Protein AF-A0A348VT03-F1 (afdb_monomer)

Foldseek 3Di:
DDPPPDQAADDLVLLLLLLVPDDLLLNLQLLQCQLVNLCSLFAFLLNCVVCVVVDQPLNVVSLVVLCVVVVFPDDPDDPDDDDDDDTRDPDDRNQGSADDPVDPRHGDDQVRSQVSQQVSCVVSVHHDRGSSRSRVNSVVLCVVQVHSNSSCVSSVSDPPPPPPPPPPDPDPDDDDDDDPPDPDDDDDDDDDDDDDDD

Nearest PDB structures (foldseek):
  5jk0-assembly1_C  TM=5.809E-01  e=6.790E-02  Helicobacter pylori 26695

Structure (mmCIF, N/CA/C/O backbone):
data_AF-A0A348VT03-F1
#
_entry.id   AF-A0A348VT03-F1
#
loop_
_atom_site.group_PDB
_atom_site.id
_atom_site.type_symbol
_atom_site.label_atom_id
_atom_site.label_alt_id
_atom_site.label_comp_id
_atom_site.label_asym_id
_atom_site.label_entity_id
_atom_site.label_seq_id
_atom_site.pdbx_PDB_ins_code
_atom_site.Cartn_x
_atom_site.Cartn_y
_atom_site.Cartn_z
_atom_site.occupancy
_atom_site.B_iso_or_equiv
_atom_site.auth_seq_id
_atom_site.auth_comp_id
_atom_site.auth_asym_id
_atom_site.auth_atom_id
_atom_site.pdbx_PDB_model_num
ATOM 1 N N . MET A 1 1 ? -13.919 -16.964 31.172 1.00 40.75 1 MET A N 1
ATOM 2 C CA . MET A 1 1 ? -14.407 -16.000 30.160 1.00 40.75 1 MET A CA 1
ATOM 3 C C . MET A 1 1 ? -13.204 -15.386 29.458 1.00 40.75 1 MET A C 1
ATOM 5 O O . MET A 1 1 ? -12.494 -14.599 30.070 1.00 40.75 1 MET A O 1
ATOM 9 N N . GLY A 1 2 ? -12.898 -15.807 28.229 1.00 43.59 2 GLY A N 1
ATOM 10 C CA . GLY A 1 2 ? -11.794 -15.220 27.464 1.00 43.59 2 GLY A CA 1
ATOM 11 C C . GLY A 1 2 ? -12.203 -13.846 26.941 1.00 43.59 2 GLY A C 1
ATOM 12 O O . GLY A 1 2 ? -13.191 -13.750 26.218 1.00 43.59 2 GLY A O 1
ATOM 13 N N . ARG A 1 3 ? -11.478 -12.782 27.308 1.00 43.88 3 ARG A N 1
ATOM 14 C CA . ARG A 1 3 ? -11.620 -11.476 26.648 1.00 43.88 3 ARG A CA 1
ATOM 15 C C . ARG A 1 3 ? -11.312 -11.675 25.165 1.00 43.88 3 ARG A C 1
ATOM 17 O O . ARG A 1 3 ? -10.155 -11.886 24.813 1.00 43.88 3 ARG A O 1
ATOM 24 N N . GLN A 1 4 ? -12.328 -11.606 24.309 1.00 45.56 4 GLN A N 1
ATOM 25 C CA . GLN A 1 4 ? -12.112 -11.409 22.882 1.00 45.56 4 GLN A CA 1
ATOM 26 C C . GLN A 1 4 ? -11.553 -9.996 22.711 1.00 45.56 4 GLN A C 1
ATOM 28 O O . GLN A 1 4 ? -12.283 -9.009 22.733 1.00 45.56 4 GLN A O 1
ATOM 33 N N . THR A 1 5 ? -10.231 -9.881 22.638 1.00 54.69 5 THR A N 1
ATOM 34 C CA . THR A 1 5 ? -9.580 -8.644 22.227 1.00 54.69 5 THR A CA 1
ATOM 35 C C . THR A 1 5 ? -9.785 -8.509 20.727 1.00 54.69 5 THR A C 1
ATOM 37 O O . THR A 1 5 ? -9.160 -9.216 19.936 1.00 54.69 5 THR A O 1
ATOM 40 N N . THR A 1 6 ? -10.695 -7.624 20.323 1.00 66.88 6 THR A N 1
ATOM 41 C CA . THR A 1 6 ? -10.867 -7.274 18.912 1.00 66.88 6 THR A CA 1
ATOM 42 C C . THR A 1 6 ? -9.515 -6.842 18.342 1.00 66.88 6 THR A C 1
ATOM 44 O O . THR A 1 6 ? -8.835 -6.004 18.952 1.00 66.88 6 THR A O 1
ATOM 47 N N . PRO A 1 7 ? -9.077 -7.422 17.212 1.00 80.69 7 PRO A N 1
ATOM 48 C CA . PRO A 1 7 ? -7.801 -7.069 16.617 1.00 80.69 7 PRO A CA 1
ATOM 49 C C . PRO A 1 7 ? -7.806 -5.578 16.281 1.00 80.69 7 PRO A C 1
ATOM 51 O O . PRO A 1 7 ? -8.701 -5.096 15.595 1.00 80.69 7 PRO A O 1
ATOM 54 N N . ARG A 1 8 ? -6.808 -4.839 16.775 1.00 91.50 8 ARG A N 1
ATOM 55 C CA . ARG A 1 8 ? -6.703 -3.398 16.527 1.00 91.50 8 ARG A CA 1
ATOM 56 C C . ARG A 1 8 ? -6.656 -3.112 15.023 1.00 91.50 8 ARG A C 1
ATOM 58 O O . ARG A 1 8 ? -5.813 -3.676 14.318 1.00 91.50 8 ARG A O 1
ATOM 65 N N . THR A 1 9 ? -7.507 -2.191 14.589 1.00 94.75 9 THR A N 1
ATOM 66 C CA . THR A 1 9 ? -7.541 -1.572 13.258 1.00 94.75 9 THR A CA 1
ATOM 67 C C . THR A 1 9 ? -7.330 -0.065 13.394 1.00 94.75 9 THR A C 1
ATOM 69 O O . THR A 1 9 ? -7.394 0.469 14.501 1.00 94.75 9 THR A O 1
ATOM 72 N N . LEU A 1 10 ? -7.050 0.606 12.280 1.00 95.31 10 LEU A N 1
ATOM 73 C CA . LEU A 1 10 ? -6.990 2.067 12.202 1.00 95.31 10 LEU A CA 1
ATOM 74 C C . LEU A 1 10 ? -8.324 2.615 11.690 1.00 95.31 10 LEU A C 1
ATOM 76 O O . LEU A 1 10 ? -8.936 1.988 10.823 1.00 95.31 10 LEU A O 1
ATOM 80 N N . THR A 1 11 ? -8.750 3.778 12.179 1.00 95.56 11 THR A N 1
ATOM 81 C CA . THR A 1 1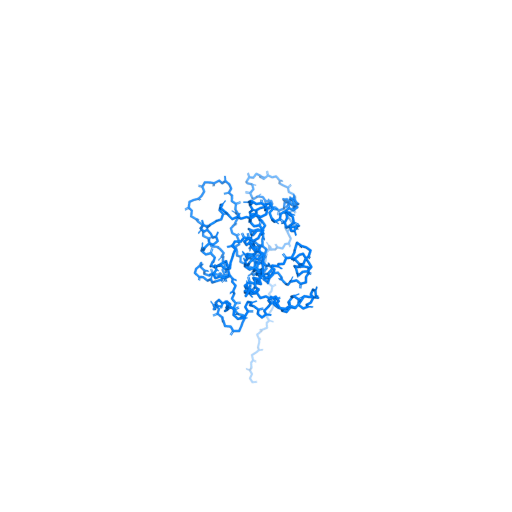1 ? -9.874 4.513 11.575 1.00 95.56 11 THR A CA 1
ATOM 82 C C . THR A 1 11 ? -9.446 5.212 10.280 1.00 95.56 11 THR A C 1
ATOM 84 O O . THR A 1 11 ? -8.257 5.313 9.959 1.00 95.56 11 THR A O 1
ATOM 87 N N . ILE A 1 12 ? -10.416 5.725 9.518 1.00 94.81 12 ILE A N 1
ATOM 88 C CA . ILE A 1 12 ? -10.148 6.512 8.306 1.00 94.81 12 ILE A CA 1
ATOM 89 C C . ILE A 1 12 ? -9.341 7.770 8.643 1.00 94.81 12 ILE A C 1
ATOM 91 O O . ILE A 1 12 ? -8.375 8.096 7.950 1.00 94.81 12 ILE A O 1
ATOM 95 N N . GLU A 1 13 ? -9.697 8.456 9.726 1.00 95.69 13 GLU A N 1
ATOM 96 C CA . GLU A 1 13 ? -9.025 9.662 10.210 1.00 95.69 13 GLU A CA 1
ATOM 97 C C . GLU A 1 13 ? -7.584 9.354 10.613 1.00 95.69 13 GLU A C 1
ATOM 99 O O . GLU A 1 13 ? -6.671 10.079 10.217 1.00 95.69 13 GLU A O 1
ATOM 104 N N . GLU A 1 14 ? -7.358 8.248 11.326 1.00 96.50 14 GLU A N 1
ATOM 105 C CA . GLU A 1 14 ? -6.021 7.787 11.703 1.00 96.50 14 GLU A CA 1
ATOM 106 C C . GLU A 1 14 ? -5.168 7.452 10.470 1.00 96.50 14 GLU A C 1
ATOM 108 O O . GLU A 1 14 ? -4.011 7.876 10.378 1.00 96.50 14 GLU A O 1
ATOM 113 N N . CYS A 1 15 ? -5.737 6.756 9.479 1.00 96.44 15 CYS A N 1
ATOM 114 C CA . CYS A 1 15 ? -5.058 6.487 8.212 1.00 96.44 15 CYS A CA 1
ATOM 115 C C . CYS A 1 15 ? -4.676 7.785 7.487 1.00 96.44 15 CYS A C 1
ATOM 117 O O . CYS A 1 15 ? -3.531 7.931 7.048 1.00 96.44 15 CYS A O 1
ATOM 119 N N . ARG A 1 16 ? -5.599 8.749 7.379 1.00 95.25 16 ARG A N 1
ATOM 120 C CA . ARG A 1 16 ? -5.340 10.056 6.749 1.00 95.25 16 ARG A CA 1
ATOM 121 C C . ARG A 1 16 ? -4.263 10.842 7.506 1.00 95.25 16 ARG A C 1
ATOM 123 O O . ARG A 1 16 ? -3.331 11.353 6.881 1.00 95.25 16 ARG A O 1
ATOM 130 N N . ALA A 1 17 ? -4.340 10.885 8.837 1.00 95.00 17 ALA A N 1
ATOM 131 C CA . ALA A 1 17 ? -3.374 11.569 9.695 1.00 95.00 17 ALA A CA 1
ATOM 132 C C . ALA A 1 17 ? -1.961 10.990 9.543 1.00 95.00 17 ALA A C 1
ATOM 134 O O . ALA A 1 17 ? -0.989 11.737 9.405 1.00 95.00 17 ALA A O 1
ATOM 135 N N . MET A 1 18 ? -1.841 9.660 9.492 1.00 95.81 18 MET A N 1
ATOM 136 C CA . MET A 1 18 ? -0.572 8.996 9.212 1.00 95.81 18 MET A CA 1
ATOM 137 C C . MET A 1 18 ? -0.044 9.352 7.818 1.00 95.81 18 MET A C 1
ATOM 139 O O . MET A 1 18 ? 1.109 9.773 7.689 1.00 95.81 18 MET A O 1
ATOM 143 N N . MET A 1 19 ? -0.870 9.223 6.773 1.00 94.62 19 MET A N 1
ATOM 144 C CA . MET A 1 19 ? -0.461 9.491 5.388 1.00 94.62 19 MET A CA 1
ATOM 145 C C . MET A 1 19 ? 0.036 10.922 5.175 1.00 94.62 19 MET A C 1
ATOM 147 O O . MET A 1 19 ? 0.992 11.115 4.422 1.00 94.62 19 MET A O 1
ATOM 151 N N . ALA A 1 20 ? -0.543 11.908 5.867 1.00 92.88 20 ALA A N 1
ATOM 152 C CA . ALA A 1 20 ? -0.117 13.307 5.802 1.00 92.88 20 ALA A CA 1
ATOM 153 C C . ALA A 1 20 ? 1.337 13.530 6.264 1.00 92.88 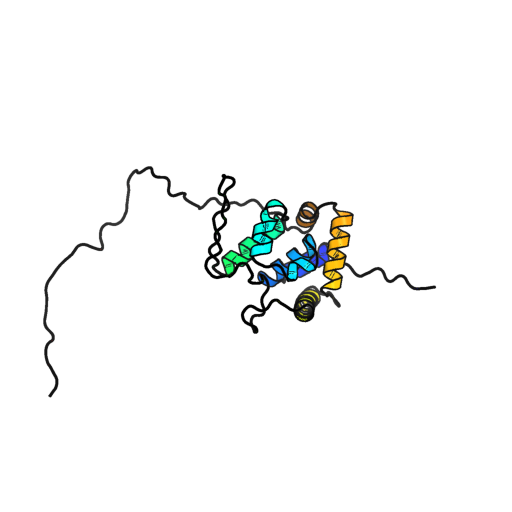20 ALA A C 1
ATOM 155 O O . ALA A 1 20 ? 1.968 14.515 5.886 1.00 92.88 20 ALA A O 1
ATOM 156 N N . ARG A 1 21 ? 1.891 12.617 7.072 1.00 93.56 21 ARG A N 1
ATOM 157 C CA . ARG A 1 21 ? 3.269 12.689 7.584 1.00 93.56 21 ARG A CA 1
ATOM 158 C C . ARG A 1 21 ? 4.252 11.814 6.805 1.00 93.56 21 ARG A C 1
ATOM 160 O O . ARG A 1 21 ? 5.459 11.925 7.021 1.00 93.56 21 ARG A O 1
ATOM 167 N N . MET A 1 22 ? 3.764 10.924 5.940 1.00 94.12 22 MET A N 1
ATOM 168 C CA . MET A 1 22 ? 4.593 9.922 5.274 1.00 94.12 22 MET A CA 1
ATOM 169 C C . MET A 1 22 ? 5.386 10.486 4.099 1.00 94.12 22 MET A C 1
ATOM 171 O O . MET A 1 22 ? 4.867 11.202 3.243 1.00 94.12 22 MET A O 1
ATOM 175 N N . LYS A 1 23 ? 6.648 10.061 3.991 1.00 90.81 23 LYS A N 1
ATOM 176 C CA . LYS A 1 23 ? 7.423 10.227 2.755 1.00 90.81 23 LYS A CA 1
ATOM 177 C C . LYS A 1 23 ? 6.829 9.366 1.644 1.00 90.81 23 LYS A C 1
ATOM 179 O O . LYS A 1 23 ? 6.293 8.298 1.915 1.00 90.81 23 LYS A O 1
ATOM 184 N N . GLN A 1 24 ? 7.013 9.776 0.391 1.00 86.62 24 GLN A N 1
ATOM 185 C CA . GLN A 1 24 ? 6.397 9.134 -0.777 1.00 86.62 24 GLN A CA 1
ATOM 186 C C . GLN A 1 24 ? 6.567 7.603 -0.827 1.00 86.62 24 GLN A C 1
ATOM 188 O O . GLN A 1 24 ? 5.589 6.897 -1.037 1.00 86.62 24 GLN A O 1
ATOM 193 N N . ALA A 1 25 ? 7.776 7.077 -0.596 1.00 88.62 25 ALA A N 1
ATOM 194 C CA . ALA A 1 25 ? 8.020 5.631 -0.623 1.00 88.62 25 ALA A CA 1
ATOM 195 C C . ALA A 1 25 ? 7.307 4.877 0.513 1.00 88.62 25 ALA A C 1
ATOM 197 O O . ALA A 1 25 ? 6.770 3.794 0.289 1.00 88.62 25 ALA A O 1
ATOM 198 N N . ASP A 1 26 ? 7.275 5.454 1.716 1.00 92.69 26 ASP A N 1
ATOM 199 C CA . ASP A 1 26 ? 6.580 4.861 2.862 1.00 92.69 26 ASP A CA 1
ATOM 200 C C . ASP A 1 26 ? 5.056 4.990 2.709 1.00 92.69 26 ASP A C 1
ATOM 202 O O . ASP A 1 26 ? 4.326 4.069 3.063 1.00 92.69 26 ASP A O 1
ATOM 206 N N . ARG A 1 27 ? 4.578 6.092 2.113 1.00 92.75 27 ARG A N 1
ATOM 207 C CA . ARG A 1 27 ? 3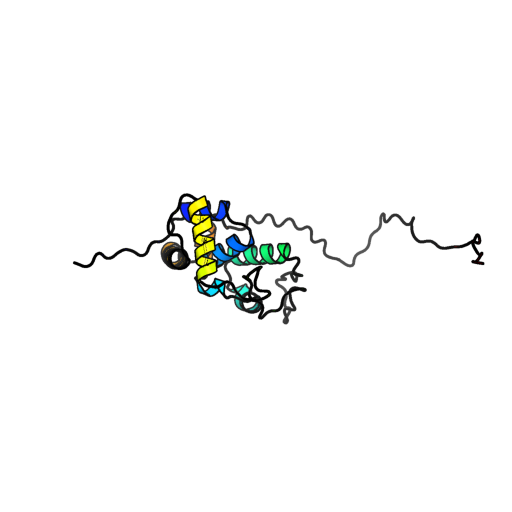.168 6.300 1.760 1.00 92.75 27 ARG A CA 1
ATOM 208 C C . ARG A 1 27 ? 2.710 5.281 0.725 1.00 92.75 27 ARG A C 1
ATOM 210 O O . ARG A 1 27 ? 1.672 4.664 0.919 1.00 92.75 27 ARG A O 1
ATOM 217 N N . ALA A 1 28 ? 3.497 5.063 -0.330 1.00 90.62 28 ALA A N 1
ATOM 218 C CA . ALA A 1 28 ? 3.207 4.045 -1.334 1.00 90.62 28 ALA A CA 1
ATOM 219 C C . ALA A 1 28 ? 3.133 2.648 -0.701 1.00 90.62 28 ALA A C 1
ATOM 221 O O . ALA A 1 28 ? 2.191 1.913 -0.978 1.00 90.62 28 ALA A O 1
ATOM 222 N N . LEU A 1 29 ? 4.061 2.302 0.202 1.00 94.12 29 LEU A N 1
ATOM 223 C CA . LEU A 1 29 ? 4.003 1.047 0.961 1.00 94.12 29 LEU A CA 1
ATOM 224 C C . LEU A 1 29 ? 2.723 0.949 1.795 1.00 94.12 29 LEU A C 1
ATOM 226 O O . LEU A 1 29 ? 2.048 -0.076 1.765 1.00 94.12 29 LEU A O 1
ATOM 230 N N . PHE A 1 30 ? 2.406 1.996 2.553 1.00 95.25 30 PHE A N 1
ATOM 231 C CA . PHE A 1 30 ? 1.246 2.014 3.432 1.00 95.25 30 PHE A CA 1
ATOM 232 C C . PHE A 1 30 ? -0.054 1.828 2.652 1.00 95.25 30 PHE A C 1
ATOM 234 O O . PHE A 1 30 ? -0.820 0.930 2.981 1.00 95.25 30 PHE A O 1
ATOM 241 N N . VAL A 1 31 ? -0.248 2.594 1.575 1.00 93.44 31 VAL A N 1
ATOM 242 C CA . VAL A 1 31 ? -1.401 2.459 0.669 1.00 93.44 31 VAL A CA 1
ATOM 243 C C . VAL A 1 31 ? -1.446 1.060 0.051 1.00 93.44 31 VAL A C 1
ATOM 245 O O . VAL A 1 31 ? -2.508 0.448 0.006 1.00 93.44 31 VAL A O 1
ATOM 248 N N . SER A 1 32 ? -0.294 0.509 -0.346 1.00 92.81 32 SER A N 1
ATOM 249 C CA . SER A 1 32 ? -0.213 -0.849 -0.900 1.00 92.81 32 SER A CA 1
ATOM 250 C C . SER A 1 32 ? -0.725 -1.905 0.079 1.00 92.81 32 SER A C 1
ATOM 252 O O . SER A 1 32 ? -1.520 -2.768 -0.284 1.00 92.81 32 SER A O 1
ATOM 254 N N . ILE A 1 33 ? -0.300 -1.819 1.342 1.00 95.06 33 ILE A N 1
ATOM 255 C CA . ILE A 1 33 ? -0.743 -2.739 2.397 1.00 95.06 33 ILE A CA 1
ATOM 256 C C . ILE A 1 33 ? -2.219 -2.521 2.730 1.00 95.06 33 ILE A C 1
ATOM 258 O O . ILE A 1 33 ? -2.932 -3.487 2.980 1.00 95.06 33 ILE A O 1
ATOM 262 N N . LEU A 1 34 ? -2.666 -1.268 2.754 1.00 94.62 34 LEU A N 1
ATOM 263 C CA . LEU A 1 34 ? -4.022 -0.897 3.137 1.00 94.62 34 LEU A CA 1
ATOM 264 C C . LEU A 1 34 ? -5.062 -1.341 2.097 1.00 94.62 34 LEU A C 1
ATOM 266 O O . LEU A 1 34 ? -6.157 -1.745 2.475 1.00 94.62 34 LEU A O 1
ATOM 270 N N . LEU A 1 35 ? -4.713 -1.317 0.807 1.00 92.75 35 LEU A N 1
ATOM 271 C CA . LEU A 1 35 ? -5.637 -1.624 -0.292 1.00 92.75 35 LEU A CA 1
ATOM 272 C C . LEU A 1 35 ? -5.482 -3.040 -0.869 1.00 92.75 35 LEU A C 1
ATOM 274 O O . LEU A 1 35 ? -6.472 -3.608 -1.313 1.00 92.75 35 LEU A O 1
ATOM 278 N N . CYS A 1 36 ? -4.289 -3.646 -0.825 1.00 90.50 36 CYS A N 1
ATOM 279 C CA . CYS A 1 36 ? -4.047 -5.008 -1.343 1.00 90.50 36 CYS A CA 1
ATOM 280 C C . CYS A 1 36 ? -3.485 -5.981 -0.296 1.00 90.50 36 CYS A C 1
ATOM 282 O O . CYS A 1 36 ? -3.053 -7.092 -0.621 1.00 90.50 36 CYS A O 1
ATOM 284 N N . GLY A 1 37 ? -3.463 -5.579 0.971 1.00 92.25 37 GLY A N 1
ATOM 285 C CA . GLY A 1 37 ? -3.049 -6.431 2.071 1.00 92.25 37 GLY A CA 1
ATOM 286 C C . GLY A 1 37 ? -1.536 -6.574 2.220 1.00 92.25 37 GLY A C 1
ATOM 287 O O . GLY A 1 37 ? -0.708 -6.087 1.448 1.00 92.25 37 GLY A O 1
ATOM 288 N N . SER A 1 38 ? -1.139 -7.290 3.273 1.00 93.44 38 SER A N 1
ATOM 289 C CA . SER A 1 38 ? 0.257 -7.304 3.728 1.00 93.44 38 SER A CA 1
ATOM 290 C C . SER A 1 38 ? 1.261 -7.862 2.712 1.00 93.44 38 SER A C 1
ATOM 292 O O . SER A 1 38 ? 2.441 -7.513 2.798 1.00 93.44 38 SER A O 1
ATOM 294 N N . LYS A 1 39 ? 0.831 -8.711 1.768 1.00 91.25 39 LYS A N 1
ATOM 295 C CA . LYS A 1 39 ? 1.697 -9.305 0.733 1.00 91.25 39 LYS A CA 1
ATOM 296 C C . LYS A 1 39 ? 2.235 -8.262 -0.250 1.00 91.25 39 LYS A C 1
ATOM 298 O O . LYS A 1 39 ? 3.324 -8.454 -0.776 1.00 91.25 39 LYS A O 1
ATOM 303 N N . ALA A 1 40 ? 1.553 -7.127 -0.417 1.00 90.62 40 ALA A N 1
ATOM 304 C CA . ALA A 1 40 ? 2.004 -6.059 -1.306 1.00 90.62 40 ALA A CA 1
ATOM 305 C C . ALA A 1 40 ? 3.384 -5.485 -0.922 1.00 90.62 40 ALA A C 1
ATOM 307 O O . ALA A 1 40 ? 4.103 -4.951 -1.761 1.00 90.62 40 ALA A O 1
ATOM 308 N N . ARG A 1 41 ? 3.820 -5.663 0.335 1.00 91.44 41 ARG A N 1
ATOM 309 C CA . ARG A 1 41 ? 5.157 -5.246 0.797 1.00 91.44 41 ARG A CA 1
ATOM 310 C C . ARG A 1 41 ? 6.312 -5.952 0.080 1.00 91.44 41 ARG A C 1
ATOM 312 O O . ARG A 1 41 ? 7.416 -5.417 0.058 1.00 91.44 41 ARG A O 1
ATOM 319 N N . THR A 1 42 ? 6.084 -7.166 -0.422 1.00 91.50 42 THR A N 1
ATOM 320 C CA . THR A 1 42 ? 7.104 -7.979 -1.100 1.00 91.50 42 THR A CA 1
ATOM 321 C C . THR A 1 42 ? 6.957 -7.949 -2.612 1.00 91.50 42 THR A C 1
ATOM 323 O O . THR A 1 42 ? 7.676 -8.678 -3.285 1.00 91.50 42 THR A O 1
ATOM 326 N N . TRP A 1 43 ? 6.031 -7.148 -3.143 1.00 90.25 43 TRP A N 1
ATOM 327 C CA . TRP A 1 43 ? 5.839 -7.060 -4.580 1.00 90.25 43 TRP A CA 1
ATOM 328 C C . TRP A 1 43 ? 7.075 -6.513 -5.276 1.00 90.25 43 TRP A C 1
ATOM 330 O O . TRP A 1 43 ? 7.801 -5.639 -4.781 1.00 90.25 43 TRP A O 1
ATOM 340 N N . THR A 1 44 ? 7.277 -7.072 -6.450 1.00 88.25 44 THR A N 1
ATOM 341 C CA . THR A 1 44 ? 8.300 -6.701 -7.406 1.00 88.25 44 THR A CA 1
ATOM 342 C C . THR A 1 44 ? 7.691 -5.813 -8.491 1.00 88.25 44 THR A C 1
ATOM 344 O O . THR A 1 44 ? 6.471 -5.653 -8.575 1.00 88.25 44 THR A O 1
ATOM 347 N N . TRP A 1 45 ? 8.523 -5.196 -9.326 1.00 84.19 45 TRP A N 1
ATOM 348 C CA . TRP A 1 45 ? 8.003 -4.448 -10.476 1.00 84.19 45 TRP A CA 1
ATOM 349 C C . TRP A 1 45 ? 7.301 -5.363 -11.496 1.00 84.19 45 TRP A C 1
ATOM 351 O O . TRP A 1 45 ? 6.387 -4.901 -12.173 1.00 84.19 45 TRP A O 1
ATOM 361 N N . GLY A 1 46 ? 7.672 -6.648 -11.549 1.00 81.56 46 GLY A N 1
ATOM 362 C CA . GLY A 1 46 ? 6.981 -7.709 -12.289 1.00 81.56 46 GLY A CA 1
ATOM 363 C C . GLY A 1 46 ? 5.563 -7.932 -11.787 1.00 81.56 46 GLY A C 1
ATOM 364 O O . GLY A 1 46 ? 4.626 -7.821 -12.565 1.00 81.56 46 GLY A O 1
ATOM 365 N N . ASP A 1 47 ? 5.385 -8.099 -10.473 1.00 86.25 47 ASP A N 1
ATOM 366 C CA . ASP A 1 47 ? 4.049 -8.262 -9.880 1.00 86.25 47 ASP A CA 1
ATOM 367 C C . ASP A 1 47 ? 3.092 -7.121 -10.244 1.00 86.25 47 ASP A C 1
ATOM 369 O O . ASP A 1 47 ? 1.903 -7.346 -10.453 1.00 86.25 47 ASP A O 1
ATOM 373 N N . VAL A 1 48 ? 3.603 -5.887 -10.277 1.00 82.19 48 VAL A N 1
ATOM 374 C CA . VAL A 1 48 ? 2.813 -4.697 -10.621 1.00 82.19 48 VAL A CA 1
ATOM 375 C C . VAL A 1 48 ? 2.479 -4.663 -12.102 1.00 82.19 48 VAL A C 1
ATOM 377 O O . VAL A 1 48 ? 1.371 -4.266 -12.450 1.00 82.19 48 VAL A O 1
ATOM 380 N N . ALA A 1 49 ? 3.417 -5.072 -12.957 1.00 77.50 49 ALA A N 1
ATOM 381 C CA . ALA A 1 49 ? 3.187 -5.177 -14.390 1.00 77.50 49 ALA A CA 1
ATOM 382 C C . ALA A 1 49 ? 2.146 -6.254 -14.713 1.00 77.50 49 ALA A C 1
ATOM 384 O O . ALA A 1 49 ? 1.301 -6.019 -15.565 1.00 77.50 49 ALA A O 1
ATOM 385 N N . ASP A 1 50 ? 2.155 -7.382 -14.004 1.00 79.81 50 ASP A N 1
ATOM 386 C CA . ASP A 1 50 ? 1.210 -8.476 -14.242 1.00 79.81 50 ASP A CA 1
ATOM 387 C C . ASP A 1 50 ? -0.203 -8.134 -13.746 1.00 79.81 50 ASP A C 1
ATOM 389 O O . ASP A 1 50 ? -1.195 -8.468 -14.387 1.00 79.81 50 ASP A O 1
ATOM 393 N N . LYS A 1 51 ? -0.309 -7.430 -12.612 1.00 76.62 51 LYS A N 1
ATOM 394 C CA . LYS A 1 51 ? -1.588 -7.135 -11.938 1.00 76.62 51 LYS A CA 1
ATOM 395 C C . LYS A 1 51 ? -2.165 -5.765 -12.291 1.00 76.62 51 LYS A C 1
ATOM 397 O O . LYS A 1 51 ? -3.090 -5.306 -11.627 1.00 76.62 51 LYS A O 1
ATOM 402 N N . PHE A 1 52 ? -1.611 -5.071 -13.286 1.00 74.25 52 PHE A N 1
ATOM 403 C CA . PHE A 1 52 ? -1.893 -3.646 -13.488 1.00 74.25 52 PHE A CA 1
ATOM 404 C C . PHE A 1 52 ? -3.369 -3.343 -13.787 1.00 74.25 52 PHE A C 1
ATOM 406 O O . PHE A 1 52 ? -3.866 -2.316 -13.334 1.00 74.25 52 PHE A O 1
ATOM 413 N N . LEU A 1 53 ? -4.061 -4.220 -14.526 1.00 73.00 53 LEU A N 1
ATOM 414 C CA . LEU A 1 53 ? -5.479 -4.049 -14.877 1.00 73.00 53 LEU A CA 1
ATOM 415 C C . LEU A 1 53 ? -6.415 -4.263 -13.686 1.00 73.00 53 LEU A C 1
ATOM 417 O O . LEU A 1 53 ? -7.508 -3.713 -13.662 1.00 73.00 53 LEU A O 1
ATOM 421 N N . GLU A 1 54 ? -5.981 -5.056 -12.712 1.00 78.81 54 GLU A N 1
ATOM 422 C CA . GLU A 1 54 ? -6.758 -5.428 -11.525 1.00 78.81 54 GLU A CA 1
ATOM 423 C C . GLU A 1 54 ? -6.397 -4.556 -10.312 1.00 78.81 54 GLU A C 1
ATOM 425 O O . GLU A 1 54 ? -6.920 -4.736 -9.212 1.00 78.81 54 GLU A O 1
ATOM 430 N N . MET A 1 55 ? -5.454 -3.626 -10.484 1.00 80.12 55 MET A N 1
ATOM 431 C CA . MET A 1 55 ? -4.914 -2.823 -9.401 1.00 80.12 55 MET A CA 1
ATOM 432 C C . MET A 1 55 ? -5.815 -1.621 -9.095 1.00 80.12 55 MET A C 1
ATOM 434 O O . MET A 1 55 ? -6.144 -0.871 -10.016 1.00 80.12 55 MET A O 1
ATOM 438 N N . PRO A 1 56 ? -6.100 -1.337 -7.809 1.00 85.94 56 PRO A N 1
ATOM 439 C CA . PRO A 1 56 ? -6.830 -0.132 -7.429 1.00 85.94 56 PRO A CA 1
ATOM 440 C C . PRO A 1 56 ? -6.132 1.128 -7.948 1.00 85.94 56 PRO A C 1
ATOM 442 O O . PRO A 1 56 ? -4.905 1.268 -7.833 1.00 85.94 56 PRO A O 1
ATOM 445 N N . MET A 1 57 ? -6.896 2.087 -8.468 1.00 83.12 57 MET A N 1
ATOM 446 C CA . MET A 1 57 ? -6.342 3.252 -9.172 1.00 83.12 57 MET A CA 1
ATOM 447 C C . MET A 1 57 ? -5.414 4.087 -8.272 1.00 83.12 57 MET A C 1
ATOM 449 O O . MET A 1 57 ? -4.355 4.560 -8.698 1.00 83.12 57 MET A O 1
ATOM 453 N N . ALA A 1 58 ? -5.760 4.224 -6.991 1.00 85.69 58 ALA A N 1
ATOM 454 C CA . ALA A 1 58 ? -4.931 4.913 -6.002 1.00 85.69 58 ALA A CA 1
ATOM 455 C C . ALA A 1 58 ? -3.554 4.249 -5.800 1.00 85.69 58 ALA A C 1
ATOM 457 O O . ALA A 1 58 ? -2.542 4.928 -5.576 1.00 85.69 58 ALA A O 1
ATOM 458 N N . MET A 1 59 ? -3.491 2.919 -5.903 1.00 85.62 59 MET A N 1
ATOM 459 C CA . MET A 1 59 ? -2.236 2.177 -5.820 1.00 85.62 59 MET A CA 1
ATOM 460 C C . MET A 1 59 ? -1.400 2.372 -7.078 1.00 85.62 59 MET A C 1
ATOM 462 O O . MET A 1 59 ? -0.209 2.678 -6.978 1.00 85.62 59 MET A O 1
ATOM 466 N N . TYR A 1 60 ? -2.037 2.291 -8.245 1.00 82.12 60 TYR A N 1
ATOM 467 C CA . TYR A 1 60 ? -1.391 2.572 -9.519 1.00 82.12 60 TYR A CA 1
ATOM 468 C C . TYR A 1 60 ? -0.721 3.958 -9.520 1.00 82.12 60 TYR A C 1
ATOM 470 O O . TYR A 1 60 ? 0.474 4.079 -9.803 1.00 82.12 60 TYR A O 1
ATOM 478 N N . GLN A 1 61 ? -1.444 5.005 -9.104 1.00 81.69 61 GLN A N 1
ATOM 479 C CA . GLN A 1 61 ? -0.882 6.359 -9.011 1.00 81.69 61 GLN A CA 1
ATOM 480 C C . GLN A 1 61 ? 0.270 6.444 -8.000 1.00 81.69 61 GLN A C 1
ATOM 482 O O . GLN A 1 61 ? 1.261 7.138 -8.243 1.00 81.69 61 GLN A O 1
ATOM 487 N N . SER A 1 62 ? 0.188 5.704 -6.891 1.00 85.12 62 SER A N 1
ATOM 488 C CA . SER A 1 62 ? 1.260 5.641 -5.892 1.00 85.12 62 SER A CA 1
ATOM 489 C C . SER A 1 62 ? 2.543 5.022 -6.460 1.00 85.12 62 SER A C 1
ATOM 491 O O . SER A 1 62 ? 3.632 5.564 -6.247 1.00 85.12 62 SER A O 1
ATOM 493 N N . PHE A 1 63 ? 2.438 3.931 -7.226 1.00 85.00 63 PHE A N 1
ATOM 494 C CA . PHE A 1 63 ? 3.591 3.315 -7.890 1.00 85.00 63 PHE A CA 1
ATOM 495 C C . PHE A 1 63 ? 4.139 4.166 -9.026 1.00 85.00 63 PHE A C 1
ATOM 497 O O . PHE A 1 63 ? 5.357 4.320 -9.130 1.00 85.00 63 PHE A O 1
ATOM 504 N N . ARG A 1 64 ? 3.269 4.797 -9.817 1.00 79.62 64 ARG A N 1
ATOM 505 C CA . ARG A 1 64 ? 3.677 5.761 -10.842 1.00 79.62 64 ARG A CA 1
ATOM 506 C C . ARG A 1 64 ? 4.496 6.896 -10.229 1.00 79.62 64 ARG A C 1
ATOM 508 O O . ARG A 1 64 ? 5.594 7.185 -10.697 1.00 79.62 64 ARG A O 1
ATOM 515 N N . ALA A 1 65 ? 4.016 7.499 -9.143 1.00 79.75 65 ALA A N 1
ATOM 516 C CA . ALA A 1 65 ? 4.717 8.586 -8.466 1.00 79.75 65 ALA A CA 1
ATOM 517 C C . ALA A 1 65 ? 6.076 8.135 -7.889 1.00 79.75 65 ALA A C 1
ATOM 519 O O . ALA A 1 65 ? 7.062 8.873 -7.976 1.00 79.75 65 ALA A O 1
ATOM 520 N N . LEU A 1 66 ? 6.143 6.916 -7.339 1.00 83.50 66 LEU A N 1
ATOM 521 C CA . LEU A 1 66 ? 7.380 6.314 -6.836 1.00 83.50 66 LEU A CA 1
ATOM 522 C C . LEU A 1 66 ? 8.393 6.022 -7.952 1.00 83.50 66 LEU A C 1
ATOM 524 O O . LEU A 1 66 ? 9.596 6.184 -7.759 1.00 83.50 66 LEU A O 1
ATOM 528 N N . ALA A 1 67 ? 7.924 5.587 -9.117 1.00 79.50 67 ALA A N 1
ATOM 529 C CA . ALA A 1 67 ? 8.781 5.354 -10.267 1.00 79.50 67 ALA A CA 1
ATOM 530 C C . ALA A 1 67 ? 9.342 6.674 -10.821 1.00 79.50 67 ALA A C 1
ATOM 532 O O . ALA A 1 67 ? 10.554 6.787 -11.010 1.00 79.50 67 ALA A O 1
ATOM 533 N N . VAL A 1 68 ? 8.503 7.710 -10.963 1.00 77.81 68 VAL A N 1
ATOM 534 C CA . VAL A 1 68 ? 8.958 9.056 -11.361 1.00 77.81 68 VAL A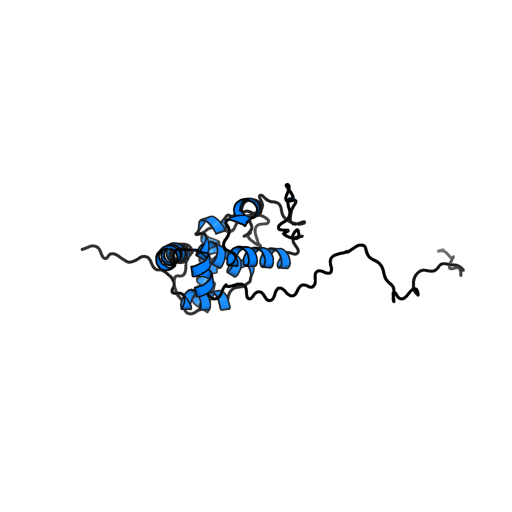 CA 1
ATOM 535 C C . VAL A 1 68 ? 10.053 9.569 -10.423 1.00 77.81 68 VAL A C 1
ATOM 537 O O . VAL A 1 68 ? 11.100 10.016 -10.890 1.00 77.81 68 VAL A O 1
ATOM 540 N N . SER A 1 69 ? 9.867 9.469 -9.101 1.00 79.75 69 SER A N 1
ATOM 541 C CA . SER A 1 69 ? 10.864 9.976 -8.144 1.00 79.75 69 SER A CA 1
ATOM 542 C C . SER A 1 69 ? 12.179 9.201 -8.157 1.00 79.75 69 SER A C 1
ATOM 544 O O . SER A 1 69 ? 13.231 9.755 -7.840 1.00 79.75 69 SER A O 1
ATOM 546 N N . ARG A 1 70 ? 12.141 7.936 -8.578 1.00 77.88 70 ARG A N 1
ATOM 547 C CA . ARG A 1 70 ? 13.321 7.092 -8.790 1.00 77.88 70 ARG A CA 1
ATOM 548 C C . ARG A 1 70 ? 13.928 7.236 -10.189 1.00 77.88 70 ARG A C 1
ATOM 550 O O . ARG A 1 70 ? 14.880 6.524 -10.490 1.00 77.88 70 ARG A O 1
ATOM 557 N N . LYS A 1 71 ? 13.412 8.154 -11.020 1.00 73.75 71 LYS A N 1
ATOM 558 C CA . LYS A 1 71 ? 13.831 8.372 -12.419 1.00 73.75 71 LYS A CA 1
ATOM 559 C C . LYS A 1 71 ? 13.784 7.095 -13.257 1.00 73.75 71 LYS A C 1
ATOM 561 O O . LYS A 1 71 ? 14.599 6.879 -14.147 1.00 73.75 71 LYS A O 1
ATOM 566 N N . LEU A 1 72 ? 12.821 6.249 -12.933 1.00 72.50 72 LEU A N 1
ATOM 567 C CA . LEU A 1 72 ? 12.536 5.020 -13.637 1.00 72.50 72 LEU A CA 1
ATOM 568 C C . LEU A 1 72 ? 11.827 5.387 -14.943 1.00 72.50 72 LEU A C 1
ATOM 570 O O . LEU A 1 72 ? 10.853 6.142 -14.900 1.00 72.50 72 LEU A O 1
ATOM 574 N N . THR A 1 73 ? 12.315 4.915 -16.098 1.00 62.22 73 THR A N 1
ATOM 575 C CA . THR A 1 73 ? 11.660 5.223 -17.387 1.00 62.22 73 THR A CA 1
ATOM 576 C C . THR A 1 73 ? 10.307 4.539 -17.456 1.00 62.22 73 THR A C 1
ATOM 578 O O . THR A 1 73 ? 10.177 3.412 -17.906 1.00 62.22 73 THR A O 1
ATOM 581 N N . LEU A 1 74 ? 9.272 5.224 -17.002 1.00 57.56 74 LEU A N 1
ATOM 582 C CA . LEU A 1 74 ? 7.909 4.763 -17.167 1.00 57.56 74 LEU A CA 1
ATOM 583 C C . LEU A 1 74 ? 7.572 4.733 -18.659 1.00 57.56 74 LEU A C 1
ATOM 585 O O . LEU A 1 74 ? 7.680 5.756 -19.335 1.00 57.56 74 LEU A O 1
ATOM 589 N N . PHE A 1 75 ? 7.154 3.577 -19.169 1.00 49.72 75 PHE A N 1
ATOM 590 C CA . PHE A 1 75 ? 6.520 3.528 -20.480 1.00 49.72 75 PHE A CA 1
ATOM 591 C C . PHE A 1 75 ? 5.190 4.307 -20.416 1.00 49.72 75 PHE A C 1
ATOM 593 O O . PHE A 1 75 ? 4.495 4.230 -19.393 1.00 49.72 75 PHE A O 1
ATOM 600 N N . PRO A 1 76 ? 4.811 5.072 -21.456 1.00 44.84 76 PRO A N 1
ATOM 601 C CA . PRO A 1 76 ? 3.479 5.651 -21.526 1.00 44.84 76 PRO A CA 1
ATOM 602 C C . PRO A 1 76 ? 2.452 4.516 -21.621 1.00 44.84 76 PRO A C 1
ATOM 604 O O . PRO A 1 76 ? 2.407 3.782 -22.604 1.00 44.84 76 PRO A O 1
ATOM 607 N N . PHE A 1 77 ? 1.633 4.366 -20.581 1.00 45.72 77 PHE A N 1
ATOM 608 C CA . PHE A 1 77 ? 0.451 3.508 -20.600 1.00 45.72 77 PHE A CA 1
ATOM 609 C C . PHE A 1 77 ? -0.449 3.944 -21.756 1.00 45.72 77 PHE A C 1
ATOM 611 O O . PHE A 1 77 ? -0.919 5.082 -21.758 1.00 45.72 77 PHE A O 1
ATOM 618 N N . ASN A 1 78 ? -0.687 3.062 -22.729 1.00 40.38 78 ASN A N 1
ATOM 619 C CA . ASN A 1 78 ? -1.703 3.302 -23.741 1.00 40.38 78 ASN A CA 1
ATOM 620 C C . ASN A 1 78 ? -2.714 2.159 -23.774 1.00 40.38 78 ASN A C 1
ATOM 622 O O . ASN A 1 78 ? -2.358 0.985 -23.855 1.00 40.38 78 ASN A O 1
ATOM 626 N N . TYR A 1 79 ? -3.976 2.568 -23.778 1.00 40.34 79 TYR A N 1
ATOM 627 C CA . TYR A 1 79 ? -5.213 1.836 -24.044 1.00 40.34 79 TYR A CA 1
ATOM 628 C C . TYR A 1 79 ? -5.270 1.239 -25.476 1.00 40.34 79 TYR A C 1
ATOM 630 O O . TYR A 1 79 ? -6.335 1.139 -26.075 1.00 40.34 79 TYR A O 1
ATOM 638 N N . ALA A 1 8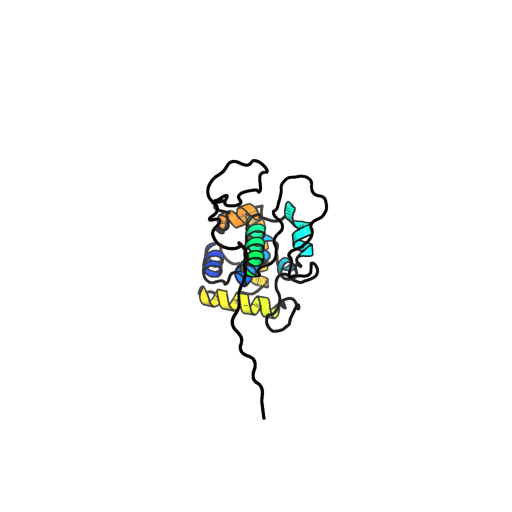0 ? -4.134 0.866 -26.074 1.00 35.56 80 ALA A N 1
ATOM 639 C CA . ALA A 1 80 ? -4.032 0.542 -27.496 1.00 35.56 80 ALA A CA 1
ATOM 640 C C . ALA A 1 80 ? -3.036 -0.599 -27.766 1.00 35.56 80 ALA A C 1
ATOM 642 O O . ALA A 1 80 ? -1.905 -0.356 -28.165 1.00 35.56 80 ALA A O 1
ATOM 643 N N . GLY A 1 81 ? -3.467 -1.846 -27.560 1.00 36.88 81 GLY A N 1
ATOM 644 C CA . GLY A 1 81 ? -3.040 -2.994 -28.377 1.00 36.88 81 GLY A CA 1
ATOM 645 C C . GLY A 1 81 ? -1.547 -3.353 -28.486 1.00 36.88 81 GLY A C 1
ATOM 646 O O . GLY A 1 81 ? -1.179 -3.973 -29.479 1.00 36.88 81 GLY A O 1
ATOM 647 N N . PHE A 1 82 ? -0.686 -3.025 -27.518 1.00 38.31 82 PHE A N 1
ATOM 648 C CA . PHE A 1 82 ? 0.713 -3.489 -27.510 1.00 38.31 82 PHE A CA 1
ATOM 649 C C . PHE A 1 82 ? 0.909 -4.695 -26.577 1.00 38.31 82 PHE A C 1
ATOM 651 O O . PHE A 1 82 ? 0.465 -4.684 -25.432 1.00 38.31 82 PHE A O 1
ATOM 658 N N . THR A 1 83 ? 1.598 -5.730 -27.067 1.00 39.75 83 THR A N 1
ATOM 659 C CA . THR A 1 83 ? 1.696 -7.076 -26.463 1.00 39.75 83 THR A CA 1
ATOM 660 C C . THR A 1 83 ? 2.950 -7.333 -25.620 1.00 39.75 83 THR A C 1
ATOM 662 O O . THR A 1 83 ? 3.131 -8.444 -25.130 1.00 39.75 83 THR A O 1
ATOM 665 N N . SER A 1 84 ? 3.834 -6.353 -25.419 1.00 39.38 84 SER A N 1
ATOM 666 C CA . SER A 1 84 ? 5.070 -6.576 -24.654 1.00 39.38 84 SER A CA 1
ATOM 667 C C . SER A 1 84 ? 5.533 -5.320 -23.919 1.00 39.38 84 SER A C 1
ATOM 669 O O . SER A 1 84 ? 6.065 -4.381 -24.515 1.00 39.38 84 SER A O 1
ATOM 671 N N . ALA A 1 85 ? 5.329 -5.319 -22.600 1.00 44.19 85 ALA A N 1
ATOM 672 C CA . ALA A 1 85 ? 5.798 -4.293 -21.683 1.00 44.19 85 ALA A CA 1
ATOM 673 C C . ALA A 1 85 ? 7.315 -4.416 -21.484 1.00 44.19 85 ALA A C 1
ATOM 675 O O . ALA A 1 85 ? 7.798 -5.327 -20.813 1.00 44.19 85 ALA A O 1
ATOM 676 N N . HIS A 1 86 ? 8.082 -3.478 -22.038 1.00 42.81 86 HIS A N 1
ATOM 677 C CA . HIS A 1 86 ? 9.490 -3.330 -21.694 1.00 42.81 86 HIS A CA 1
ATOM 678 C C . HIS A 1 86 ? 9.662 -2.127 -20.767 1.00 42.81 86 HIS A C 1
ATOM 680 O O . HIS A 1 86 ? 9.705 -0.984 -21.199 1.00 42.81 86 HIS A O 1
ATOM 686 N N . TRP A 1 87 ? 9.738 -2.450 -19.479 1.00 50.91 87 TRP A N 1
ATOM 687 C CA . TRP A 1 87 ? 10.638 -1.865 -18.493 1.00 50.91 87 TRP A CA 1
ATOM 688 C C . TRP A 1 87 ? 10.760 -0.347 -18.343 1.00 50.91 87 TRP A C 1
ATOM 690 O O . TRP A 1 87 ? 11.259 0.387 -19.188 1.00 50.91 87 TRP A O 1
ATOM 700 N N . VAL A 1 88 ? 10.553 0.038 -17.088 1.00 50.03 88 VAL A N 1
ATOM 701 C CA . VAL A 1 88 ? 11.390 0.983 -16.356 1.00 50.03 88 VAL A CA 1
ATOM 702 C C . VAL A 1 88 ? 12.885 0.809 -16.670 1.00 50.03 88 VAL A C 1
ATOM 704 O O . VAL A 1 88 ? 13.530 -0.111 -16.174 1.00 50.03 88 VAL A O 1
ATOM 707 N N . SER A 1 89 ? 13.488 1.721 -17.433 1.00 50.25 89 SER A N 1
ATOM 708 C CA . SER A 1 89 ? 14.952 1.871 -17.424 1.00 50.25 89 SER A CA 1
ATOM 709 C C . SER A 1 89 ? 15.402 2.170 -15.988 1.00 50.25 89 SER A C 1
ATOM 711 O O . SER A 1 89 ? 14.881 3.101 -15.369 1.00 50.25 89 SER A O 1
ATOM 713 N N . GLY A 1 90 ? 16.325 1.368 -15.441 1.00 58.62 90 GLY A N 1
ATOM 714 C CA . GLY A 1 90 ? 16.934 1.587 -14.119 1.00 58.62 90 GLY A CA 1
ATOM 715 C C . GLY A 1 90 ? 16.514 0.644 -12.976 1.00 58.62 90 GLY A C 1
ATOM 716 O O . GLY A 1 90 ? 17.082 0.754 -11.891 1.00 58.62 90 GLY A O 1
ATOM 717 N N . ALA A 1 91 ? 15.586 -0.300 -13.179 1.00 65.38 91 ALA A N 1
ATOM 718 C CA . ALA A 1 91 ? 15.252 -1.348 -12.197 1.00 65.38 91 ALA A CA 1
ATOM 719 C C . ALA A 1 91 ? 15.062 -2.713 -12.881 1.00 65.38 91 ALA A C 1
ATOM 721 O O . ALA A 1 91 ? 14.721 -2.733 -14.059 1.00 65.38 91 ALA A O 1
ATOM 722 N N . LYS A 1 92 ? 15.278 -3.833 -12.160 1.00 75.25 92 LYS A N 1
ATOM 723 C CA . LYS A 1 92 ? 14.913 -5.192 -12.621 1.00 75.25 92 LYS A CA 1
ATOM 724 C C . LYS A 1 92 ? 13.475 -5.579 -12.144 1.00 75.25 92 LYS A C 1
ATOM 726 O O . LYS A 1 92 ? 12.955 -4.940 -11.239 1.00 75.25 92 LYS A O 1
ATOM 731 N N . LEU A 1 93 ? 12.781 -6.526 -12.786 1.00 77.62 93 LEU A N 1
ATOM 732 C CA . LEU A 1 93 ? 11.322 -6.754 -12.723 1.00 77.62 93 LEU A CA 1
ATOM 733 C C . LEU A 1 93 ? 11.117 -7.585 -11.480 1.00 77.62 93 LEU A C 1
ATOM 735 O O . LEU A 1 93 ? 10.254 -7.271 -10.686 1.00 77.62 93 LEU A O 1
ATOM 739 N N . ASP A 1 94 ? 12.020 -8.540 -11.278 1.00 82.44 94 ASP A N 1
ATOM 740 C CA . ASP A 1 94 ? 12.310 -9.251 -10.043 1.00 82.44 94 ASP A CA 1
ATOM 741 C C . ASP A 1 94 ? 12.833 -8.345 -8.913 1.00 82.44 94 ASP A C 1
ATOM 743 O O . ASP A 1 94 ? 12.913 -8.790 -7.768 1.00 82.44 94 ASP A O 1
ATOM 747 N N . SER A 1 95 ? 13.180 -7.074 -9.174 1.00 84.50 95 SER A N 1
ATOM 748 C CA . SER A 1 95 ? 13.575 -6.176 -8.086 1.00 84.50 95 SER A CA 1
ATOM 749 C C . SER A 1 95 ? 12.356 -5.819 -7.238 1.00 84.50 95 SER A C 1
ATOM 751 O O . SER A 1 95 ? 11.345 -5.357 -7.778 1.00 84.50 95 SER A O 1
ATOM 753 N N . PRO A 1 96 ? 12.457 -5.938 -5.904 1.00 89.88 96 PRO A N 1
ATOM 754 C CA . PRO A 1 96 ? 11.412 -5.470 -5.013 1.00 89.88 96 PRO A CA 1
ATOM 755 C C . PRO A 1 96 ? 11.144 -3.978 -5.210 1.00 89.88 96 PRO A C 1
ATOM 757 O O . PRO A 1 96 ? 12.065 -3.175 -5.386 1.00 89.88 96 PRO A O 1
ATOM 760 N N . ILE A 1 97 ? 9.882 -3.577 -5.096 1.00 88.81 97 ILE A N 1
ATOM 761 C CA . ILE A 1 97 ? 9.510 -2.157 -5.122 1.00 88.81 97 ILE A CA 1
ATOM 762 C C . ILE A 1 97 ? 10.055 -1.466 -3.871 1.00 88.81 97 ILE A C 1
ATOM 764 O O . ILE A 1 97 ? 10.591 -0.356 -3.931 1.00 88.81 97 ILE A O 1
ATOM 768 N N . PHE A 1 98 ? 9.952 -2.128 -2.722 1.00 91.25 98 PHE A N 1
ATOM 769 C CA . PHE A 1 98 ? 10.302 -1.578 -1.418 1.00 91.25 98 PHE A CA 1
ATOM 770 C C . PHE A 1 98 ? 11.621 -2.162 -0.915 1.00 91.25 98 PHE A C 1
ATOM 772 O O . PHE A 1 98 ? 11.650 -3.211 -0.275 1.00 91.25 98 PHE A O 1
ATOM 779 N N . THR A 1 99 ? 12.725 -1.480 -1.217 1.00 88.31 99 THR A N 1
ATOM 780 C CA . THR A 1 99 ? 14.081 -1.950 -0.903 1.00 88.31 99 THR A CA 1
ATOM 781 C C . THR A 1 99 ? 14.741 -1.175 0.226 1.00 88.31 99 THR A C 1
ATOM 783 O O . THR A 1 99 ? 14.569 0.041 0.363 1.00 88.31 99 THR A O 1
ATOM 786 N N . SER A 1 100 ? 15.570 -1.861 1.012 1.00 79.12 100 SER A N 1
ATOM 787 C CA . SER A 1 100 ? 16.389 -1.227 2.047 1.00 79.12 100 SER A CA 1
ATOM 788 C C . SER A 1 100 ? 17.441 -0.288 1.438 1.00 79.12 100 SER A C 1
ATOM 790 O O . SER A 1 100 ? 18.197 -0.720 0.568 1.00 79.12 100 SER A O 1
ATOM 792 N N . PRO A 1 101 ? 17.571 0.965 1.919 1.00 71.25 101 PRO A N 1
ATOM 793 C CA . PRO A 1 101 ? 18.663 1.847 1.505 1.00 71.25 101 PRO A CA 1
ATOM 794 C C . PRO A 1 101 ? 20.047 1.291 1.869 1.00 71.25 101 PRO A C 1
ATOM 796 O O . PRO A 1 101 ? 21.008 1.505 1.140 1.00 71.25 101 PRO A O 1
ATOM 799 N N . SER A 1 102 ? 20.146 0.566 2.990 1.00 71.88 102 SER A N 1
ATOM 800 C CA . SER A 1 102 ? 21.401 -0.002 3.498 1.00 71.88 102 SER A CA 1
ATOM 801 C C . SER A 1 102 ? 21.750 -1.356 2.881 1.00 71.88 102 SER A C 1
ATOM 803 O O . SER A 1 102 ? 22.854 -1.856 3.066 1.00 71.88 102 SER A O 1
ATOM 805 N N . SER A 1 103 ? 20.817 -1.978 2.160 1.00 73.88 103 SER A N 1
ATOM 806 C CA . SER A 1 103 ? 20.970 -3.327 1.616 1.00 73.88 103 SER A CA 1
ATOM 807 C C . SER A 1 103 ? 20.535 -3.300 0.155 1.00 73.88 103 SER A C 1
ATOM 809 O O . SER A 1 103 ? 19.376 -3.581 -0.150 1.00 73.88 103 SER A O 1
ATOM 811 N N . LYS A 1 104 ? 21.455 -2.901 -0.738 1.00 74.44 104 LYS A N 1
ATOM 812 C CA . LYS A 1 104 ? 21.182 -2.723 -2.175 1.00 74.44 104 LYS A CA 1
ATOM 813 C C . LYS A 1 104 ? 20.379 -3.910 -2.724 1.00 74.44 104 LYS A C 1
ATOM 815 O O . LYS A 1 104 ? 20.852 -5.041 -2.703 1.00 74.44 104 LYS A O 1
ATOM 820 N N . GLY A 1 105 ? 19.157 -3.634 -3.179 1.00 74.88 105 GLY A N 1
ATOM 821 C CA . GLY A 1 105 ? 18.275 -4.607 -3.830 1.00 74.88 105 GLY A CA 1
ATOM 822 C C . GLY A 1 105 ? 17.521 -5.576 -2.912 1.00 74.88 105 GLY A C 1
ATOM 823 O O . GLY A 1 105 ? 16.683 -6.318 -3.414 1.00 74.88 105 GLY A O 1
ATOM 824 N N . LYS A 1 106 ? 17.743 -5.580 -1.588 1.00 86.00 106 LYS A N 1
ATOM 825 C CA . LYS A 1 106 ? 16.983 -6.463 -0.685 1.00 86.00 106 LYS A CA 1
ATOM 826 C C . LYS A 1 106 ? 15.637 -5.836 -0.298 1.00 86.00 106 LYS A C 1
ATOM 828 O O . LYS A 1 106 ? 15.608 -4.640 0.018 1.00 86.00 106 LYS A O 1
ATOM 833 N N . PRO A 1 107 ? 14.544 -6.621 -0.267 1.00 88.81 107 PRO A N 1
ATOM 834 C CA . PRO A 1 107 ? 13.237 -6.131 0.158 1.00 88.81 107 PRO A CA 1
ATOM 835 C C . PRO A 1 107 ? 13.256 -5.724 1.637 1.00 88.81 107 PRO A C 1
ATOM 837 O O . PRO A 1 107 ? 14.049 -6.240 2.430 1.00 88.81 107 PRO A O 1
ATOM 840 N N . TRP A 1 108 ? 12.366 -4.815 2.035 1.00 90.50 108 TRP A N 1
ATOM 841 C CA . TRP A 1 108 ? 12.161 -4.522 3.453 1.00 90.50 108 TRP A CA 1
ATOM 842 C C . TRP A 1 108 ? 11.647 -5.749 4.206 1.00 90.50 108 TRP A C 1
ATOM 844 O O . TRP A 1 108 ? 10.704 -6.423 3.791 1.00 90.50 108 TRP A O 1
ATOM 854 N N . THR A 1 109 ? 12.254 -6.013 5.362 1.00 92.06 109 THR A N 1
ATOM 855 C CA . THR A 1 109 ? 11.793 -7.067 6.266 1.00 92.06 109 THR A CA 1
ATOM 856 C C . THR A 1 109 ? 10.494 -6.650 6.953 1.00 92.06 109 THR A C 1
ATOM 858 O O . THR A 1 109 ? 10.196 -5.465 7.112 1.00 92.06 109 THR A O 1
ATOM 861 N N . THR A 1 110 ? 9.728 -7.625 7.444 1.00 93.44 110 THR A N 1
ATOM 862 C CA . THR A 1 110 ? 8.519 -7.375 8.249 1.00 93.44 110 THR A CA 1
ATOM 863 C C . THR A 1 110 ? 8.786 -6.468 9.458 1.00 93.44 110 THR A C 1
ATOM 865 O O . THR A 1 110 ? 7.956 -5.619 9.797 1.00 93.44 110 THR A O 1
ATOM 868 N N . GLN A 1 111 ? 9.946 -6.636 10.102 1.00 93.19 111 GLN A N 1
ATOM 869 C CA . GLN A 1 111 ? 10.370 -5.812 11.235 1.00 93.19 111 GLN A CA 1
ATOM 870 C C . GLN A 1 111 ? 10.632 -4.369 10.804 1.00 93.19 111 GLN A C 1
ATOM 872 O O . GLN A 1 111 ? 10.134 -3.447 11.445 1.00 93.19 111 GLN A O 1
ATOM 877 N N . GLU A 1 112 ? 11.343 -4.166 9.693 1.00 93.00 112 GLU A N 1
ATOM 878 C CA . GLU A 1 112 ? 11.629 -2.829 9.169 1.00 93.00 112 GLU A CA 1
ATOM 879 C C . GLU A 1 112 ? 10.348 -2.101 8.747 1.00 93.00 112 GLU A C 1
ATOM 881 O O . GLU A 1 112 ? 10.159 -0.933 9.089 1.00 93.00 112 GLU A O 1
ATOM 886 N N . VAL A 1 113 ? 9.425 -2.801 8.081 1.00 94.69 113 VAL A N 1
ATOM 887 C CA . VAL A 1 113 ? 8.103 -2.256 7.744 1.00 94.69 113 VAL A CA 1
ATOM 888 C C . VAL A 1 113 ? 7.353 -1.846 9.010 1.00 94.69 113 VAL A C 1
ATOM 890 O O . VAL A 1 113 ? 6.892 -0.712 9.112 1.00 94.69 113 VAL A O 1
ATOM 893 N N . SER A 1 114 ? 7.278 -2.724 10.013 1.00 95.88 114 SER A N 1
ATOM 894 C CA . SER A 1 114 ? 6.581 -2.416 11.268 1.00 95.88 114 SER A CA 1
ATOM 895 C C . SER A 1 114 ? 7.224 -1.243 12.011 1.00 95.88 114 SER A C 1
ATOM 897 O O . SER A 1 114 ? 6.515 -0.375 12.509 1.00 95.88 114 SER A O 1
ATOM 899 N N . ARG A 1 115 ? 8.559 -1.160 12.032 1.00 95.25 115 ARG A N 1
ATOM 900 C CA . ARG A 1 115 ? 9.305 -0.049 12.637 1.00 95.25 115 ARG A CA 1
ATOM 901 C C . ARG A 1 115 ? 8.987 1.283 11.955 1.00 95.25 115 ARG A C 1
ATOM 903 O O . ARG A 1 115 ? 8.762 2.282 12.638 1.00 95.25 115 ARG A O 1
ATOM 910 N N . ARG A 1 116 ? 8.948 1.303 10.619 1.00 94.44 116 ARG A N 1
ATOM 911 C CA . ARG A 1 116 ? 8.589 2.493 9.830 1.00 94.44 116 ARG A CA 1
ATOM 912 C C . ARG A 1 116 ? 7.149 2.925 10.075 1.00 94.44 116 ARG A C 1
ATOM 914 O O . ARG A 1 116 ? 6.914 4.103 10.323 1.00 94.44 116 ARG A O 1
ATOM 921 N N . LEU A 1 117 ? 6.207 1.984 10.061 1.00 96.19 117 LEU A N 1
ATOM 922 C CA . LEU A 1 117 ? 4.797 2.260 10.338 1.00 96.19 117 LEU A CA 1
ATOM 923 C C . LEU A 1 117 ? 4.604 2.828 11.745 1.00 96.19 117 LEU A C 1
ATOM 925 O O . LEU A 1 117 ? 3.955 3.858 11.898 1.00 96.19 117 LEU A O 1
ATOM 929 N N . ASN A 1 118 ? 5.244 2.228 12.750 1.00 96.38 118 ASN A N 1
ATOM 930 C CA . ASN A 1 118 ? 5.176 2.702 14.129 1.00 96.38 118 ASN A CA 1
ATOM 931 C C . ASN A 1 118 ? 5.733 4.124 14.279 1.00 96.38 118 ASN A C 1
ATOM 933 O O . ASN A 1 118 ? 5.179 4.935 15.014 1.00 96.38 118 ASN A O 1
ATOM 937 N N . ARG A 1 119 ? 6.806 4.462 13.548 1.00 96.50 119 ARG A N 1
ATOM 938 C CA . ARG A 1 119 ? 7.354 5.826 13.528 1.00 96.50 119 ARG A CA 1
ATOM 939 C C . ARG A 1 119 ? 6.308 6.843 13.064 1.00 96.50 119 ARG A C 1
ATOM 941 O O . ARG A 1 119 ? 6.137 7.859 13.728 1.00 96.50 119 ARG A O 1
ATOM 948 N N . TYR A 1 120 ? 5.630 6.586 11.946 1.00 96.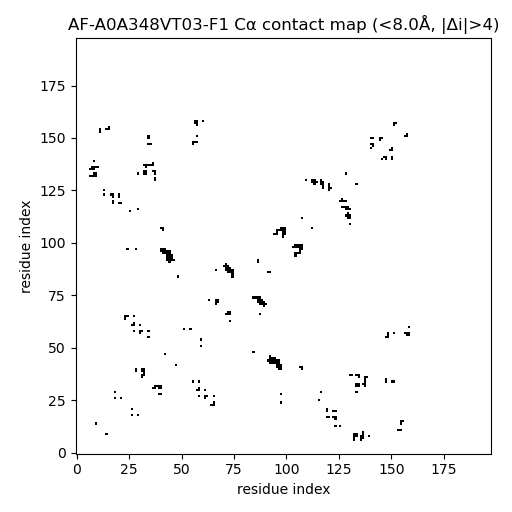94 120 TYR A N 1
ATOM 949 C CA . TYR A 1 120 ? 4.593 7.497 11.448 1.00 96.94 120 TYR A CA 1
ATOM 950 C C . TYR A 1 120 ? 3.335 7.482 12.315 1.00 96.94 120 TYR A C 1
ATOM 952 O O . TYR A 1 120 ? 2.717 8.529 12.468 1.00 96.94 120 TYR A O 1
ATOM 960 N N . GLY A 1 121 ? 3.013 6.344 12.937 1.00 96.38 121 GLY A N 1
ATOM 961 C CA . GLY A 1 121 ? 1.971 6.248 13.957 1.00 96.38 121 GLY A CA 1
ATOM 962 C C . GLY A 1 121 ? 2.226 7.247 15.080 1.00 96.38 121 GLY A C 1
ATOM 963 O O . GLY A 1 121 ? 1.409 8.134 15.297 1.00 96.38 121 GLY A O 1
ATOM 964 N N . ARG A 1 122 ? 3.418 7.213 15.691 1.00 96.69 122 ARG A N 1
ATOM 965 C CA . ARG A 1 122 ? 3.790 8.156 16.761 1.00 96.69 122 ARG A CA 1
ATOM 966 C C . ARG A 1 122 ? 3.736 9.613 16.311 1.00 96.69 122 ARG A C 1
ATOM 968 O O . ARG A 1 122 ? 3.278 10.470 17.054 1.00 96.69 122 ARG A O 1
ATOM 975 N N . MET A 1 123 ? 4.168 9.905 15.081 1.00 96.12 123 MET A N 1
ATOM 976 C CA . MET A 1 123 ? 4.078 11.259 14.511 1.00 96.12 123 MET A CA 1
ATOM 977 C C . MET A 1 123 ? 2.632 11.736 14.300 1.00 96.12 123 MET A C 1
ATOM 979 O O . MET A 1 123 ? 2.399 12.941 14.245 1.00 96.12 123 MET A O 1
ATOM 983 N N . ALA A 1 124 ? 1.688 10.806 14.163 1.00 94.69 124 ALA A N 1
ATOM 984 C CA . ALA A 1 124 ? 0.255 11.061 14.084 1.00 94.69 124 ALA A CA 1
ATOM 985 C C . ALA A 1 124 ? -0.449 10.964 15.454 1.00 94.69 124 ALA A C 1
ATOM 987 O O . ALA A 1 124 ? -1.671 11.034 15.501 1.00 94.69 124 ALA A O 1
ATOM 988 N N . GLY A 1 125 ? 0.294 10.808 16.559 1.00 95.31 125 GLY A N 1
ATOM 989 C CA . GLY A 1 125 ? -0.274 10.659 17.905 1.00 95.31 125 GLY A CA 1
ATOM 990 C C . GLY A 1 125 ? -0.810 9.257 18.217 1.00 95.31 125 GLY A C 1
ATOM 991 O O . GLY A 1 125 ? -1.598 9.097 19.142 1.00 95.31 125 GLY A O 1
ATOM 992 N N . LEU A 1 126 ? -0.401 8.242 17.452 1.00 94.81 126 LEU A N 1
ATOM 993 C CA . LEU A 1 126 ? -0.855 6.858 17.580 1.00 94.81 126 LEU A CA 1
ATOM 994 C C . LEU A 1 126 ? 0.261 5.961 18.117 1.00 94.81 126 LEU A C 1
ATOM 996 O O . LEU A 1 126 ? 1.371 5.945 17.584 1.00 94.81 126 LEU A O 1
ATOM 1000 N N . ASP A 1 127 ? -0.062 5.120 19.094 1.00 91.69 127 ASP A N 1
ATOM 1001 C CA . ASP A 1 127 ? 0.868 4.116 19.612 1.00 91.69 127 ASP A CA 1
ATOM 1002 C C . ASP A 1 127 ? 0.562 2.706 19.115 1.00 91.69 127 ASP A C 1
ATOM 1004 O O . ASP A 1 127 ? -0.593 2.320 18.963 1.00 91.69 127 ASP A O 1
ATOM 1008 N N . GLY A 1 128 ? 1.607 1.902 18.904 1.00 89.56 128 GLY A N 1
ATOM 1009 C CA . GLY A 1 128 ? 1.475 0.472 18.606 1.00 89.56 128 GLY A CA 1
ATOM 1010 C C . GLY A 1 128 ? 1.080 0.148 17.163 1.00 89.56 128 GLY A C 1
ATOM 1011 O O . GLY A 1 128 ? 0.625 -0.964 16.883 1.00 89.56 128 GLY A O 1
ATOM 1012 N N . VAL A 1 129 ? 1.262 1.085 16.229 1.00 94.62 129 VAL A N 1
ATOM 1013 C CA . VAL A 1 129 ? 0.994 0.824 14.812 1.00 94.62 129 VAL A CA 1
ATOM 1014 C C . VAL A 1 129 ? 2.050 -0.136 14.262 1.00 94.62 129 VAL A C 1
ATOM 1016 O O . VAL A 1 129 ? 3.247 0.133 14.295 1.00 94.62 129 VAL A O 1
ATOM 1019 N N . SER A 1 130 ? 1.608 -1.276 13.740 1.00 95.31 130 SER A N 1
ATOM 1020 C CA . SER A 1 130 ? 2.471 -2.324 13.184 1.00 95.31 130 SER A CA 1
ATOM 1021 C C . SER A 1 130 ? 1.926 -2.823 11.851 1.00 95.31 130 SER A C 1
ATOM 1023 O O . SER A 1 130 ? 0.780 -2.539 11.503 1.00 95.31 130 SER A O 1
ATOM 1025 N N . LEU A 1 131 ? 2.710 -3.625 11.119 1.00 95.56 131 LEU A N 1
ATOM 1026 C CA . LEU A 1 131 ? 2.233 -4.245 9.878 1.00 95.56 131 LEU A CA 1
ATOM 1027 C C . LEU A 1 131 ? 0.932 -5.030 10.089 1.00 95.56 131 LEU A C 1
ATOM 1029 O O . LEU A 1 131 ? 0.050 -4.984 9.239 1.00 95.56 131 LEU A O 1
ATOM 1033 N N . ARG A 1 132 ? 0.807 -5.731 11.224 1.00 95.56 132 ARG A N 1
ATOM 1034 C CA . ARG A 1 132 ? -0.400 -6.493 11.561 1.00 95.56 132 ARG A CA 1
ATOM 1035 C C . ARG A 1 132 ? -1.614 -5.577 11.706 1.00 95.56 132 ARG A C 1
ATOM 1037 O O . ARG A 1 132 ? -2.655 -5.900 11.159 1.00 95.56 132 ARG A O 1
ATOM 1044 N N . VAL A 1 133 ? -1.466 -4.440 12.388 1.00 96.25 133 VAL A N 1
ATOM 1045 C CA . VAL A 1 133 ? -2.558 -3.465 12.557 1.00 96.25 133 VAL A CA 1
ATOM 1046 C C . VAL A 1 133 ? -3.036 -2.961 11.197 1.00 96.25 133 VAL A C 1
ATOM 1048 O O . VAL A 1 133 ? -4.223 -3.030 10.918 1.00 96.25 133 VAL A O 1
ATOM 1051 N N . VAL A 1 134 ? -2.121 -2.551 10.313 1.00 96.19 134 VAL A N 1
ATOM 1052 C CA . VAL A 1 134 ? -2.492 -2.066 8.970 1.00 96.19 134 VAL A CA 1
ATOM 1053 C C . VAL A 1 134 ? -3.113 -3.177 8.115 1.00 96.19 134 VAL A C 1
ATOM 1055 O O . VAL A 1 134 ? -4.066 -2.929 7.384 1.00 96.19 134 VAL A O 1
ATOM 1058 N N . ALA A 1 135 ? -2.624 -4.415 8.228 1.00 95.25 135 ALA A N 1
ATOM 1059 C CA . ALA A 1 135 ? -3.207 -5.561 7.532 1.00 95.25 135 ALA A CA 1
ATOM 1060 C C . ALA A 1 135 ? -4.622 -5.900 8.032 1.00 95.25 135 ALA A C 1
ATOM 1062 O O . ALA A 1 135 ? -5.482 -6.241 7.228 1.00 95.25 135 ALA A O 1
ATOM 1063 N N . ASN A 1 136 ? -4.881 -5.768 9.334 1.00 95.56 136 ASN A N 1
ATOM 1064 C CA . ASN A 1 136 ? -6.232 -5.903 9.875 1.00 95.56 136 ASN A CA 1
ATOM 1065 C C . ASN A 1 136 ? -7.131 -4.765 9.376 1.00 95.56 136 ASN A C 1
ATOM 1067 O O . ASN A 1 136 ? -8.285 -5.006 9.032 1.00 95.56 136 ASN A O 1
ATOM 1071 N N . THR A 1 137 ? -6.601 -3.537 9.298 1.00 95.94 137 THR A N 1
ATOM 1072 C CA . THR A 1 137 ? -7.325 -2.397 8.723 1.00 95.94 137 THR A CA 1
ATOM 1073 C C . THR A 1 137 ? -7.727 -2.674 7.281 1.00 95.94 137 THR A C 1
ATOM 1075 O O . THR A 1 137 ? -8.870 -2.426 6.937 1.00 95.94 137 THR A O 1
ATOM 1078 N N . HIS A 1 138 ? -6.842 -3.243 6.459 1.00 94.56 138 HIS A N 1
ATOM 1079 C CA . HIS A 1 138 ? -7.180 -3.653 5.093 1.00 94.56 138 HIS A CA 1
ATOM 1080 C C . HIS A 1 138 ? -8.411 -4.570 5.048 1.00 94.56 138 HIS A C 1
ATOM 1082 O O . HIS A 1 138 ? -9.359 -4.288 4.321 1.00 94.56 138 HIS A O 1
ATOM 1088 N N . SER A 1 139 ? -8.435 -5.629 5.864 1.00 93.88 139 SER A N 1
ATOM 1089 C CA . SER A 1 139 ? -9.588 -6.537 5.924 1.00 93.88 139 SER A CA 1
ATOM 1090 C C . SER A 1 139 ? -10.863 -5.838 6.402 1.00 93.88 139 SER A C 1
ATOM 1092 O O . SER A 1 139 ? -11.931 -6.098 5.860 1.00 93.88 139 SER A O 1
ATOM 1094 N N . SER A 1 140 ? -10.750 -4.927 7.373 1.00 93.56 140 SER A N 1
ATOM 1095 C CA . SER A 1 140 ? -11.879 -4.122 7.856 1.00 93.56 140 SER A CA 1
ATOM 1096 C C . SER A 1 140 ? -12.419 -3.173 6.779 1.00 93.56 140 SER A C 1
ATOM 1098 O O . SER A 1 140 ? -13.627 -3.071 6.594 1.00 93.56 140 SER A O 1
ATOM 1100 N N . LEU A 1 141 ? -11.533 -2.528 6.013 1.00 92.62 141 LEU A N 1
ATOM 1101 C CA . LEU A 1 141 ? -11.912 -1.630 4.922 1.00 92.62 141 LEU A CA 1
ATOM 1102 C C . LEU A 1 141 ? -12.623 -2.374 3.797 1.00 92.62 141 LEU A C 1
ATOM 1104 O O . L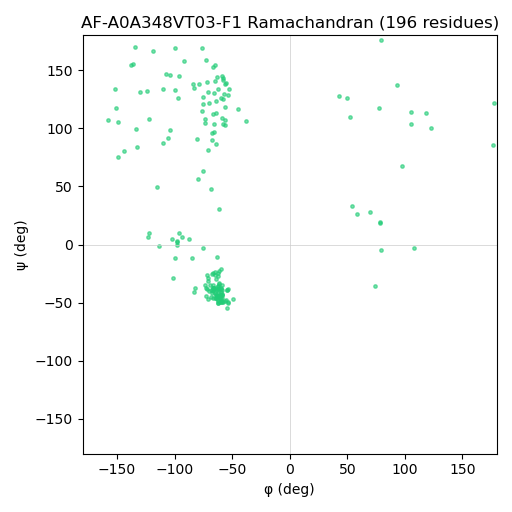EU A 1 141 ? -13.670 -1.921 3.353 1.00 92.62 141 LEU A O 1
ATOM 1108 N N . LEU A 1 142 ? -12.098 -3.523 3.364 1.00 90.88 142 LEU A N 1
ATOM 1109 C CA . LEU A 1 142 ? -12.763 -4.318 2.330 1.00 90.88 142 LEU A CA 1
ATOM 1110 C C . LEU A 1 142 ? -14.118 -4.855 2.801 1.00 90.88 142 LEU A C 1
ATOM 1112 O O . LEU A 1 142 ? -15.064 -4.875 2.023 1.00 90.88 142 LEU A O 1
ATOM 1116 N N . ALA A 1 143 ? -14.232 -5.246 4.073 1.00 91.12 143 ALA A N 1
ATOM 1117 C CA . ALA A 1 143 ? -15.509 -5.669 4.640 1.00 91.12 143 ALA A CA 1
ATOM 1118 C C . ALA A 1 143 ? -16.523 -4.515 4.738 1.00 91.12 143 ALA A C 1
ATOM 1120 O O . ALA A 1 143 ? -17.716 -4.744 4.568 1.00 91.12 143 ALA A O 1
ATOM 1121 N N . GLY A 1 144 ? -16.061 -3.292 5.018 1.00 90.75 144 GLY A N 1
ATOM 1122 C CA . GLY A 1 144 ? -16.923 -2.120 5.183 1.00 90.75 144 GLY A CA 1
ATOM 1123 C C . GLY A 1 144 ? -17.339 -1.442 3.876 1.00 90.75 144 GLY A C 1
ATOM 1124 O O . GLY A 1 144 ? -18.470 -0.980 3.777 1.00 90.75 144 GLY A O 1
ATOM 1125 N N . PHE A 1 145 ? -16.443 -1.381 2.888 1.00 90.00 145 PHE A N 1
ATOM 1126 C CA . PHE A 1 145 ? -16.636 -0.622 1.644 1.00 90.00 145 PHE A CA 1
ATOM 1127 C C . PHE A 1 145 ? -16.755 -1.502 0.395 1.00 90.00 145 PHE A C 1
ATOM 1129 O O . PHE A 1 145 ? -16.900 -0.981 -0.696 1.00 90.00 145 PHE A O 1
ATOM 1136 N N . GLY A 1 146 ? -16.654 -2.829 0.509 1.00 88.06 146 GLY A N 1
ATOM 1137 C CA . GLY A 1 146 ? -16.856 -3.767 -0.604 1.00 88.06 146 GLY A CA 1
ATOM 1138 C C . GLY A 1 146 ? -15.725 -3.819 -1.639 1.00 88.06 146 GLY A C 1
ATOM 1139 O O . GLY A 1 146 ? -15.402 -4.901 -2.128 1.00 88.06 146 GLY A O 1
ATOM 1140 N N . SER A 1 147 ? -15.074 -2.694 -1.941 1.00 89.06 147 SER A N 1
ATOM 1141 C CA . SER A 1 147 ? -13.983 -2.605 -2.912 1.00 89.06 147 SER A CA 1
ATOM 1142 C C . SER A 1 147 ? -12.807 -1.759 -2.412 1.00 89.06 147 SER A C 1
ATOM 1144 O O . SER A 1 147 ? -12.926 -0.885 -1.549 1.00 89.06 147 SER A O 1
ATOM 1146 N N . ALA A 1 148 ? -11.620 -2.038 -2.956 1.00 88.75 148 ALA A N 1
ATOM 1147 C CA . ALA A 1 148 ? -10.412 -1.280 -2.639 1.00 88.75 148 ALA A CA 1
ATOM 1148 C C . ALA A 1 148 ? -10.439 0.141 -3.228 1.00 88.75 148 ALA A C 1
ATOM 1150 O O . ALA A 1 148 ? -9.826 1.040 -2.652 1.00 88.75 148 ALA A O 1
ATOM 1151 N N . ASP A 1 149 ? -11.141 0.351 -4.344 1.00 88.56 149 ASP A N 1
ATOM 1152 C CA . ASP A 1 149 ? -11.305 1.677 -4.937 1.00 88.56 149 ASP A CA 1
ATOM 1153 C C . ASP A 1 149 ? -12.231 2.552 -4.084 1.00 88.56 149 ASP A C 1
ATOM 1155 O O . ASP A 1 149 ? -11.817 3.646 -3.712 1.00 88.56 149 ASP A O 1
ATOM 1159 N N . GLU A 1 150 ? -13.392 2.055 -3.638 1.00 90.12 150 GLU A N 1
ATOM 1160 C CA . GLU A 1 150 ? -14.274 2.794 -2.712 1.00 90.12 150 GLU A CA 1
ATOM 1161 C C . GLU A 1 150 ? -13.565 3.134 -1.394 1.00 90.12 150 GLU A C 1
ATOM 1163 O O . GLU A 1 150 ? -13.618 4.270 -0.911 1.00 90.12 150 GLU A O 1
ATOM 1168 N N . ALA A 1 151 ? -12.810 2.181 -0.836 1.00 91.62 151 ALA A N 1
ATOM 1169 C CA . ALA A 1 151 ? -11.982 2.442 0.337 1.00 91.62 151 ALA A CA 1
ATOM 1170 C C . ALA A 1 151 ? -10.940 3.546 0.070 1.00 91.62 151 ALA A C 1
ATOM 1172 O O . ALA A 1 151 ? -10.674 4.377 0.942 1.00 91.62 151 ALA A O 1
ATOM 1173 N N . ALA A 1 152 ? -10.347 3.586 -1.127 1.00 90.88 152 ALA A N 1
ATOM 1174 C CA . ALA A 1 152 ? -9.403 4.628 -1.511 1.00 90.88 152 ALA A CA 1
ATOM 1175 C C . ALA A 1 152 ? -10.069 6.009 -1.623 1.00 90.88 152 ALA A C 1
ATOM 1177 O O . ALA A 1 152 ? -9.463 7.000 -1.202 1.00 90.88 152 ALA A O 1
ATOM 1178 N N . GLU A 1 153 ? -11.306 6.087 -2.117 1.00 90.19 153 GLU A N 1
ATOM 1179 C CA . GLU A 1 153 ? -12.059 7.345 -2.180 1.00 90.19 153 GLU A CA 1
ATOM 1180 C C . GLU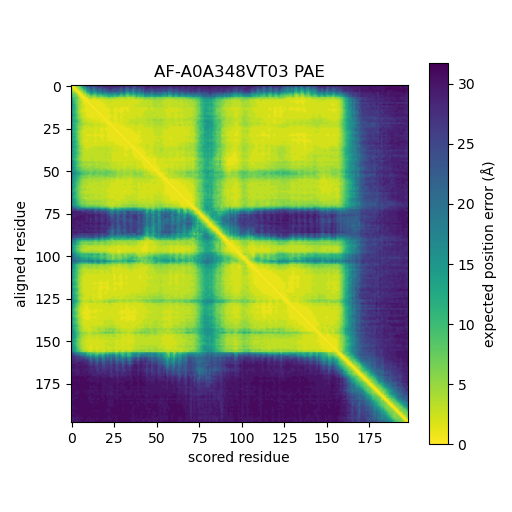 A 1 153 ? -12.310 7.917 -0.790 1.00 90.19 153 GLU A C 1
ATOM 1182 O O . GLU A 1 153 ? -11.971 9.069 -0.503 1.00 90.19 153 GLU A O 1
ATOM 1187 N N . VAL A 1 154 ? -12.792 7.074 0.124 1.00 90.31 154 VAL A N 1
ATOM 1188 C CA . VAL A 1 154 ? -13.013 7.463 1.519 1.00 90.31 154 VAL A CA 1
ATOM 1189 C C . VAL A 1 154 ? -11.694 7.821 2.203 1.00 90.31 154 VAL A C 1
ATOM 1191 O O . VAL A 1 154 ? -11.651 8.700 3.055 1.00 90.31 154 VAL A O 1
ATOM 1194 N N . LEU A 1 155 ? -10.563 7.245 1.809 1.00 90.69 155 LEU A N 1
ATOM 1195 C CA . LEU A 1 155 ? -9.252 7.651 2.321 1.00 90.69 155 LEU A CA 1
ATOM 1196 C C . LEU A 1 155 ? -8.735 8.978 1.734 1.00 90.69 155 LEU A C 1
ATOM 1198 O O . LEU A 1 155 ? -7.680 9.452 2.163 1.00 90.69 155 LEU A O 1
ATOM 1202 N N . GLY A 1 156 ? -9.460 9.601 0.800 1.00 88.44 156 GLY A N 1
ATOM 1203 C CA . GLY A 1 156 ? -9.026 10.811 0.101 1.00 88.44 156 GLY A CA 1
ATOM 1204 C C . GLY A 1 156 ? -7.859 10.547 -0.853 1.00 88.44 156 GLY A C 1
ATOM 1205 O O . GLY A 1 156 ? -7.013 11.416 -1.065 1.00 88.44 156 GLY A O 1
ATOM 1206 N N . LEU A 1 157 ? -7.765 9.319 -1.370 1.00 85.38 157 LEU A N 1
ATOM 1207 C CA . LEU A 1 157 ? -6.754 8.892 -2.337 1.00 85.38 157 LEU A CA 1
ATOM 1208 C C . LEU A 1 157 ? -7.271 8.930 -3.777 1.00 85.38 157 LEU A C 1
ATOM 1210 O O . LEU A 1 157 ? -6.518 8.563 -4.684 1.00 85.38 157 LEU A O 1
ATOM 1214 N N . SER A 1 158 ? -8.514 9.380 -3.989 1.00 70.44 158 SER A N 1
ATOM 1215 C CA . SER A 1 158 ? -9.079 9.542 -5.324 1.00 70.44 158 SER A CA 1
ATOM 1216 C C . SER A 1 158 ? -8.143 10.380 -6.188 1.00 70.44 158 SER A C 1
ATOM 1218 O O . SER A 1 158 ? -7.656 11.432 -5.751 1.00 70.44 158 SER A O 1
ATOM 1220 N N . PRO A 1 159 ? -7.880 9.940 -7.425 1.00 58.69 159 PRO A N 1
ATOM 1221 C CA . PRO A 1 159 ? -7.169 10.763 -8.372 1.00 58.69 159 PRO A CA 1
ATOM 1222 C C . PRO A 1 159 ? -8.066 11.963 -8.669 1.00 58.69 159 PRO A C 1
ATOM 1224 O O . PRO A 1 159 ? -9.029 11.851 -9.420 1.00 58.69 159 PRO A O 1
ATOM 1227 N N . ASN A 1 160 ? -7.756 13.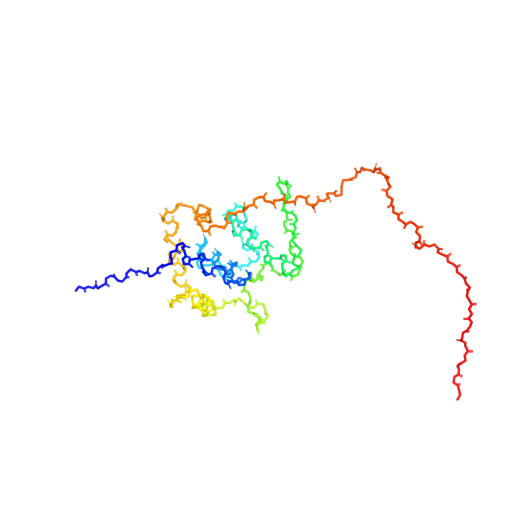134 -8.112 1.00 47.28 160 ASN A N 1
ATOM 1228 C CA . ASN A 1 160 ? -8.174 14.357 -8.778 1.00 47.28 160 ASN A CA 1
ATOM 1229 C C . ASN A 1 160 ? -7.569 14.269 -10.180 1.00 47.28 160 ASN A C 1
ATOM 1231 O O . ASN A 1 160 ? -6.348 14.332 -10.342 1.00 47.28 160 ASN A O 1
ATOM 1235 N N . LEU A 1 161 ? -8.425 14.027 -11.172 1.00 42.03 161 LEU A N 1
ATOM 1236 C CA . LEU A 1 161 ? -8.105 13.945 -12.593 1.00 42.03 161 LEU A CA 1
ATOM 1237 C C . LEU A 1 161 ? -7.700 15.324 -13.136 1.00 42.03 161 LEU A C 1
ATOM 1239 O O . LEU A 1 161 ? -8.120 15.728 -14.213 1.00 42.03 161 LEU A O 1
ATOM 1243 N N . THR A 1 162 ? -6.808 16.041 -12.455 1.00 33.53 162 THR A N 1
ATOM 1244 C CA . THR A 1 162 ? -5.948 17.029 -13.103 1.00 33.53 162 THR A CA 1
ATOM 1245 C C . THR A 1 162 ? -4.856 16.266 -13.854 1.00 33.53 162 THR A C 1
ATOM 1247 O O . THR A 1 162 ? -3.662 16.332 -13.568 1.00 33.53 162 THR A O 1
ATOM 1250 N N . LEU A 1 163 ? -5.298 15.484 -14.841 1.00 39.25 163 LEU A N 1
ATOM 1251 C CA . LEU A 1 163 ? -4.502 15.157 -16.007 1.00 39.25 163 LEU A CA 1
ATOM 1252 C C . LEU A 1 163 ? -4.281 16.479 -16.735 1.00 39.25 163 LEU A C 1
ATOM 1254 O O . LEU A 1 163 ? -5.052 16.836 -17.616 1.00 39.25 163 LEU A O 1
ATOM 1258 N N . THR A 1 164 ? -3.255 17.238 -16.365 1.00 29.28 164 THR A N 1
ATOM 1259 C CA . THR A 1 164 ? -2.728 18.244 -17.284 1.00 29.28 164 THR A CA 1
ATOM 1260 C C . THR A 1 164 ? -2.109 17.461 -18.444 1.00 29.28 164 THR A C 1
ATOM 1262 O O . THR A 1 164 ? -1.116 16.756 -18.222 1.00 29.28 164 THR A O 1
ATOM 1265 N N . PRO A 1 165 ? -2.659 17.506 -19.672 1.00 37.16 165 PRO A N 1
ATOM 1266 C CA . PRO A 1 165 ? -2.025 16.858 -20.798 1.00 37.16 165 PRO A CA 1
ATOM 1267 C C . PRO A 1 165 ? -0.925 17.807 -21.271 1.00 37.16 165 PRO A C 1
ATOM 1269 O O . PRO A 1 165 ? -1.151 18.696 -22.079 1.00 37.16 165 PRO A O 1
ATOM 1272 N N . ALA A 1 166 ? 0.281 17.647 -20.738 1.00 36.06 166 ALA A N 1
ATOM 1273 C CA . ALA A 1 166 ? 1.485 18.217 -21.336 1.00 36.06 166 ALA A CA 1
ATOM 1274 C C . ALA A 1 166 ? 2.402 17.081 -21.799 1.00 36.06 166 ALA A C 1
ATOM 1276 O O . ALA A 1 166 ? 3.585 17.024 -21.484 1.00 36.06 166 ALA A O 1
ATOM 1277 N N . LEU A 1 167 ? 1.818 16.134 -22.531 1.00 37.56 167 LEU A N 1
ATOM 1278 C CA . LEU A 1 167 ? 2.551 15.286 -23.457 1.00 37.56 167 LEU A CA 1
ATOM 1279 C C . LEU A 1 167 ? 2.119 15.721 -24.849 1.00 37.56 167 LEU A C 1
ATOM 1281 O O . LEU A 1 167 ? 1.160 15.199 -25.410 1.00 37.56 167 LEU A O 1
ATOM 1285 N N . SER A 1 168 ? 2.815 16.720 -25.386 1.00 31.75 168 SER A N 1
ATOM 1286 C CA . SER A 1 168 ? 2.821 16.969 -26.821 1.00 31.75 168 SER A CA 1
ATOM 1287 C C . SER A 1 168 ? 3.288 15.677 -27.492 1.00 31.75 168 SER A C 1
ATOM 1289 O O . SER A 1 168 ? 4.472 15.339 -27.440 1.00 31.75 168 SER A O 1
ATOM 1291 N N . LEU A 1 169 ? 2.354 14.911 -28.061 1.00 37.72 169 LEU A N 1
ATOM 1292 C CA . LEU A 1 169 ? 2.698 13.803 -28.943 1.00 37.72 169 LEU A CA 1
ATOM 1293 C C . LEU A 1 169 ? 3.583 14.352 -30.075 1.00 37.72 169 LEU A C 1
ATOM 1295 O O . LEU A 1 169 ? 3.261 15.412 -30.621 1.00 37.72 169 LEU A O 1
ATOM 1299 N N . PRO A 1 170 ? 4.647 13.649 -30.499 1.00 34.09 170 PRO A N 1
ATOM 1300 C CA . PRO A 1 170 ? 5.286 13.941 -31.771 1.00 34.09 170 PRO A CA 1
ATOM 1301 C C . PRO A 1 170 ? 4.341 13.492 -32.895 1.00 34.09 170 PRO A C 1
ATOM 1303 O O . PRO A 1 170 ? 4.459 12.406 -33.457 1.00 34.09 170 PRO A O 1
ATOM 1306 N N . GLY A 1 171 ? 3.360 14.341 -33.194 1.00 36.59 171 GLY A N 1
ATOM 1307 C CA . GLY A 1 171 ? 2.553 14.279 -34.398 1.00 36.59 171 GLY A CA 1
ATOM 1308 C C . GLY A 1 171 ? 3.372 14.807 -35.566 1.00 36.59 171 GLY A C 1
ATOM 1309 O O . GLY A 1 171 ? 3.740 15.979 -35.623 1.00 36.59 171 GLY A O 1
ATOM 1310 N N . ARG A 1 172 ? 3.666 13.918 -36.508 1.00 45.62 172 ARG A N 1
ATOM 1311 C CA . ARG A 1 172 ? 4.135 14.245 -37.850 1.00 45.62 172 ARG A CA 1
ATOM 1312 C C . ARG A 1 172 ? 3.081 15.139 -38.519 1.00 45.62 172 ARG A C 1
ATOM 1314 O O . ARG A 1 172 ? 2.036 14.656 -38.932 1.00 45.62 172 ARG A O 1
ATOM 1321 N N . GLY A 1 173 ? 3.362 16.435 -38.593 1.00 33.00 173 GLY A N 1
ATOM 1322 C CA . GLY A 1 173 ? 2.517 17.444 -39.233 1.00 33.00 173 GLY A CA 1
ATOM 1323 C C . GLY A 1 173 ? 3.144 18.817 -39.034 1.00 33.00 173 GLY A C 1
ATOM 1324 O O . GLY A 1 173 ? 2.896 19.482 -38.037 1.00 33.00 173 GLY A O 1
ATOM 1325 N N . GLY A 1 174 ? 4.061 19.190 -39.925 1.00 38.31 174 GLY A N 1
ATOM 1326 C CA . GLY A 1 174 ? 4.769 20.458 -39.829 1.00 38.31 174 GLY A CA 1
ATOM 1327 C C . GLY A 1 174 ? 3.877 21.648 -40.161 1.00 38.31 174 GLY A C 1
ATOM 1328 O O . GLY A 1 174 ? 3.171 21.606 -41.155 1.00 38.31 174 GLY A O 1
ATOM 1329 N N . THR A 1 175 ? 4.038 22.730 -39.400 1.00 34.31 175 THR A N 1
ATOM 1330 C CA . THR A 1 175 ? 4.125 24.105 -39.917 1.00 34.31 175 THR A CA 1
ATOM 1331 C C . THR A 1 175 ? 4.840 24.997 -38.896 1.00 34.31 175 THR A C 1
ATOM 1333 O O . THR A 1 175 ? 4.301 25.311 -37.846 1.00 34.31 175 THR A O 1
ATOM 1336 N N . ARG A 1 176 ? 6.083 25.350 -39.253 1.00 38.94 176 ARG A N 1
ATOM 1337 C CA . ARG A 1 176 ? 6.774 26.654 -39.151 1.00 38.94 176 ARG A CA 1
ATOM 1338 C C . ARG A 1 176 ? 6.658 27.549 -37.897 1.00 38.94 176 ARG A C 1
ATOM 1340 O O . ARG A 1 176 ? 5.602 28.081 -37.593 1.00 38.94 176 ARG A O 1
ATOM 1347 N N . GLY A 1 177 ? 7.856 27.915 -37.412 1.00 34.44 177 GLY A N 1
ATOM 1348 C CA . GLY A 1 177 ? 8.208 29.192 -36.763 1.00 34.44 177 GLY A CA 1
ATOM 1349 C C . GLY A 1 177 ? 8.378 29.063 -35.248 1.00 34.44 177 GLY A C 1
ATOM 1350 O O . GLY A 1 177 ? 7.418 28.776 -34.561 1.00 34.44 177 GLY A O 1
ATOM 1351 N N . SER A 1 178 ? 9.533 29.225 -34.608 1.00 40.00 178 SER A N 1
ATOM 1352 C CA . SER A 1 178 ? 10.834 29.783 -34.964 1.00 40.00 178 SER A CA 1
ATOM 1353 C C . SER A 1 178 ? 11.867 29.040 -34.102 1.00 40.00 178 SER A C 1
ATOM 1355 O O . SER A 1 178 ? 11.778 29.064 -32.874 1.00 40.00 178 SER A O 1
ATOM 1357 N N . ARG A 1 179 ? 12.795 28.309 -34.729 1.00 40.09 179 ARG A N 1
ATOM 1358 C CA . ARG A 1 179 ? 14.015 27.818 -34.074 1.00 40.09 179 ARG A CA 1
ATOM 1359 C C . ARG A 1 179 ? 15.111 28.810 -34.424 1.00 40.09 179 ARG A C 1
ATOM 1361 O O . ARG A 1 179 ? 15.319 29.090 -35.598 1.00 40.09 179 ARG A O 1
ATOM 1368 N N . ASP A 1 180 ? 15.773 29.327 -33.402 1.00 42.38 180 ASP A N 1
ATOM 1369 C CA . ASP A 1 180 ? 16.903 30.236 -33.529 1.00 42.38 180 ASP A CA 1
ATOM 1370 C C . ASP A 1 180 ? 18.090 29.491 -34.177 1.00 42.38 180 ASP A C 1
ATOM 1372 O O . ASP A 1 180 ? 18.812 28.730 -33.531 1.00 42.38 180 ASP A O 1
ATOM 1376 N N . GLU A 1 181 ? 18.243 29.651 -35.493 1.00 45.47 181 GLU A N 1
ATOM 1377 C CA . GLU A 1 181 ? 19.346 29.134 -36.315 1.00 45.47 181 GLU A CA 1
ATOM 1378 C C . GLU A 1 181 ? 20.595 30.022 -36.192 1.00 45.47 181 GLU A C 1
ATOM 1380 O O . GLU A 1 181 ? 21.107 30.546 -37.182 1.00 45.47 181 GLU A O 1
ATOM 1385 N N . ARG A 1 182 ? 21.106 30.242 -34.975 1.00 49.47 182 ARG A N 1
ATOM 1386 C CA . ARG A 1 182 ? 22.322 31.065 -34.796 1.00 49.47 182 ARG A CA 1
ATOM 1387 C C . ARG A 1 182 ? 23.493 30.427 -34.090 1.00 49.47 182 ARG A C 1
ATOM 1389 O O . ARG A 1 182 ? 24.521 31.076 -33.916 1.00 49.47 182 ARG A O 1
ATOM 1396 N N . LEU A 1 183 ? 23.427 29.144 -33.785 1.00 52.28 183 LEU A N 1
ATOM 1397 C CA . LEU A 1 183 ? 24.608 28.421 -33.344 1.00 52.28 183 LEU A CA 1
ATOM 1398 C C . LEU A 1 183 ? 24.712 27.154 -34.176 1.00 52.28 183 LEU A C 1
ATOM 1400 O O . LEU A 1 183 ? 23.737 26.433 -34.324 1.00 52.28 183 LEU A O 1
ATOM 1404 N N . HIS A 1 184 ? 25.912 26.919 -34.704 1.00 50.97 184 HIS A N 1
ATOM 1405 C CA . HIS A 1 184 ? 26.325 25.804 -35.566 1.00 50.97 184 HIS A CA 1
ATOM 1406 C C . HIS A 1 184 ? 26.332 26.102 -37.071 1.00 50.97 184 HIS A C 1
ATOM 1408 O O . HIS A 1 184 ? 25.624 25.507 -37.874 1.00 50.97 184 HIS A O 1
ATOM 1414 N N . GLY A 1 185 ? 27.269 26.977 -37.444 1.00 39.44 185 GLY A N 1
ATOM 1415 C CA . GLY A 1 185 ? 27.726 27.172 -38.815 1.00 39.44 185 GLY A CA 1
ATOM 1416 C C . GLY A 1 185 ? 29.194 27.598 -38.873 1.00 39.44 185 GLY A C 1
ATOM 1417 O O . GLY A 1 185 ? 29.490 28.761 -39.081 1.00 39.44 185 GLY A O 1
ATOM 1418 N N . ILE A 1 186 ? 30.092 26.636 -38.641 1.00 41.12 186 ILE A N 1
ATOM 1419 C CA . ILE A 1 186 ? 31.306 26.392 -39.440 1.00 41.12 186 ILE A CA 1
ATOM 1420 C C . ILE A 1 186 ? 32.256 27.591 -39.692 1.00 41.12 186 ILE A C 1
ATOM 1422 O O . ILE A 1 186 ? 32.059 28.384 -40.602 1.00 41.12 186 ILE A O 1
ATOM 1426 N N . GLY A 1 187 ? 33.435 27.540 -39.056 1.00 38.59 187 GLY A N 1
ATOM 1427 C CA . GLY A 1 187 ? 34.680 27.551 -39.836 1.00 38.59 187 GLY A CA 1
ATOM 1428 C C . GLY A 1 187 ? 35.687 28.697 -39.650 1.00 38.59 187 GLY A C 1
ATOM 1429 O O . GLY A 1 187 ? 35.538 29.770 -40.214 1.00 38.59 187 GLY A O 1
ATOM 1430 N N . ARG A 1 188 ? 36.844 28.292 -39.100 1.00 44.72 188 ARG A N 1
ATOM 1431 C CA . ARG A 1 188 ? 38.222 28.557 -39.578 1.00 44.72 188 ARG A CA 1
ATOM 1432 C C . ARG A 1 188 ? 39.020 29.768 -39.052 1.00 44.72 188 ARG A C 1
ATOM 1434 O O . ARG A 1 188 ? 38.596 30.910 -39.114 1.00 44.72 188 ARG A O 1
ATOM 1441 N N . ARG A 1 189 ? 40.298 29.423 -38.789 1.00 46.38 189 ARG A N 1
ATOM 1442 C CA . ARG A 1 189 ? 41.531 30.223 -38.585 1.00 46.38 189 ARG A CA 1
ATOM 1443 C C . ARG A 1 189 ? 41.626 30.870 -37.198 1.00 46.38 189 ARG A C 1
ATOM 1445 O O . ARG A 1 189 ? 40.794 31.671 -36.834 1.00 46.38 189 ARG A O 1
ATOM 1452 N N . GLY A 1 190 ? 42.593 30.564 -36.340 1.00 42.84 190 GLY A N 1
ATOM 1453 C CA . GLY A 1 190 ? 43.945 30.059 -36.548 1.00 42.84 190 GLY A CA 1
ATOM 1454 C C . GLY A 1 190 ? 44.898 31.053 -35.891 1.00 42.84 190 GLY A C 1
ATOM 1455 O O . GLY A 1 190 ? 45.179 32.086 -36.480 1.00 42.84 190 GLY A O 1
ATOM 1456 N N . SER A 1 191 ? 45.394 30.758 -34.690 1.00 39.75 191 SER A N 1
ATOM 1457 C CA . SER A 1 191 ? 46.667 31.316 -34.239 1.00 39.75 191 SER A CA 1
ATOM 1458 C C . SER A 1 191 ? 47.339 30.381 -33.243 1.00 39.75 191 SER A C 1
ATOM 1460 O O . SER A 1 191 ? 46.717 29.807 -32.353 1.00 39.75 191 SER A O 1
ATOM 1462 N N . ARG A 1 192 ? 48.626 30.195 -33.504 1.00 42.34 192 ARG A N 1
ATOM 1463 C CA . ARG A 1 192 ? 49.579 29.275 -32.898 1.00 42.34 192 ARG A CA 1
ATOM 1464 C C . ARG A 1 192 ? 49.708 29.486 -31.387 1.00 42.34 192 ARG A C 1
ATOM 1466 O O . ARG A 1 192 ? 49.894 30.612 -30.941 1.00 42.34 192 ARG A O 1
ATOM 1473 N N . ARG A 1 193 ? 49.840 28.389 -30.640 1.00 38.97 193 ARG A N 1
ATOM 1474 C CA . ARG A 1 193 ? 50.836 28.300 -29.561 1.00 38.97 193 ARG A CA 1
ATOM 1475 C C . ARG A 1 193 ? 51.572 26.970 -29.679 1.00 38.97 193 ARG A C 1
ATOM 1477 O O . ARG A 1 193 ? 51.063 25.924 -29.302 1.00 38.97 193 ARG A O 1
ATOM 1484 N N . MET A 1 194 ? 52.756 27.056 -30.272 1.00 40.38 194 MET A N 1
ATOM 1485 C CA . MET A 1 194 ? 53.812 26.053 -30.244 1.00 40.38 194 MET A CA 1
ATOM 1486 C C . MET A 1 194 ? 55.036 26.747 -29.656 1.00 40.38 194 MET A C 1
ATOM 1488 O O . MET A 1 194 ? 55.599 27.626 -30.302 1.00 40.38 194 MET A O 1
ATOM 1492 N N . SER A 1 195 ? 55.362 26.371 -28.426 1.00 40.03 195 SER A N 1
ATOM 1493 C CA . SER A 1 195 ? 56.701 26.088 -27.893 1.00 40.03 195 SER A CA 1
ATOM 1494 C C . SER A 1 195 ? 56.480 25.771 -26.403 1.00 40.03 195 SER A C 1
ATOM 1496 O O . SER A 1 195 ? 55.805 26.520 -25.707 1.00 40.03 195 SER A O 1
ATOM 1498 N N . GLY A 1 196 ? 56.845 24.615 -25.858 1.00 34.44 196 GLY A N 1
ATOM 1499 C CA . GLY A 1 196 ? 57.970 23.750 -26.192 1.00 34.44 196 GLY A CA 1
ATOM 1500 C C . GLY A 1 196 ? 59.011 23.939 -25.095 1.00 34.44 196 GLY A C 1
ATOM 1501 O O . GLY A 1 196 ? 59.653 24.983 -25.051 1.00 34.44 196 GLY A O 1
ATOM 1502 N N . SER A 1 197 ? 59.091 22.964 -24.192 1.00 36.88 197 SER A N 1
ATOM 1503 C CA . SER A 1 197 ? 60.071 22.878 -23.110 1.00 36.88 197 SER A CA 1
ATOM 1504 C C . SER A 1 197 ? 61.510 22.867 -23.625 1.00 36.88 197 SER A C 1
ATOM 1506 O O . SER A 1 197 ? 61.797 22.227 -24.637 1.00 36.88 197 SER A O 1
ATOM 1508 N N . ALA A 1 198 ? 62.395 23.487 -22.851 1.00 36.69 198 ALA A N 1
ATOM 1509 C CA . ALA A 1 198 ? 63.739 23.008 -22.553 1.00 36.69 198 ALA A CA 1
ATOM 1510 C C . ALA A 1 198 ? 64.001 23.309 -21.072 1.00 36.69 198 ALA A C 1
ATOM 1512 O O . ALA A 1 198 ? 63.583 24.409 -20.637 1.00 36.69 198 ALA A O 1
#

Solvent-accessible surface area (backbone atoms only — not comparable to full-atom values): 12250 Å² total; per-residue (Å²): 134,82,81,80,73,74,79,62,59,64,53,65,66,54,51,42,48,27,50,78,71,44,55,69,68,60,34,35,49,50,50,31,19,42,56,67,25,64,68,48,53,68,34,22,49,42,55,50,66,76,40,52,91,80,46,43,63,51,49,52,53,35,51,52,53,50,33,55,76,67,66,28,41,72,67,83,88,67,103,65,94,75,93,74,92,74,65,40,49,91,65,58,43,87,33,38,71,44,49,36,90,91,38,84,74,38,55,53,47,74,65,57,50,19,53,53,43,26,52,39,22,49,77,52,76,37,82,86,38,32,54,66,29,44,31,44,24,16,56,51,39,39,72,73,49,73,34,49,50,56,40,30,45,76,54,70,43,56,77,76,80,77,72,72,86,82,70,82,71,92,67,93,72,89,80,86,88,85,80,86,88,79,78,92,79,84,88,86,86,88,80,87,90,87,82,83,90,131

Secondary structure (DSSP, 8-state):
-----PPP---HHHHHHHHHH--HHHHHHHHHHHHH-GGGGG-BHHHHHHTGGGS-HHHHHHHHHHHHHTT-------SS--------TTS-SSSBSSB-TTSTTPBPPHHHHHHHHHHHHHHTT-S---HHHHHHHHHHHHHHHSSHHHHHHHTT---------------S----------S---------------

Sequence (198 aa):
MGRQTTPRTLTIEECRAMMARMKQADRALFVSILLCGSKARTWTWGDVADKFLEMPMAMYQSFRALAVSRKLTLFPFNYAGFTSAHWVSGAKLDSPIFTSPSSKGKPWTTQEVSRRLNRYGRMAGLDGVSLRVVANTHSSLLAGFGSADEAAEVLGLSPNLTLTPALSLPGRGGTRGSRDERLHGIGRRGSRRMSGSA

pLDDT: mean 73.71, std 22.68, range [29.28, 96.94]

Radius of gyration: 24.87 Å; Cα contacts (8 Å, |Δi|>4): 198; chains: 1; bounding box: 81×47×70 Å

Mean predicted aligned error: 13.61 Å